Protein AF-A0A8H5EWD5-F1 (afdb_monomer_lite)

pLDDT: mean 73.76, std 20.02, range [33.59, 97.19]

Foldseek 3Di:
DDPVVVVCVVVVHQAAAEAEFAALVVCLVVQLQVLEDDALQPPQWAFHAYVVLVVVVVVCCVQVVVPALDSYAYEGHQDTDDVVRLQVLQPPVQSYDYVPVVLVPPDDDDDPVVDPDDDSRLVVLQVVCVVVVHDPVVSNVVSVVSVVSSVVVVVVVVVDSRYDYHDQHSSNVCVVCSVSSDNVLPDPDPFDWDFDWDDPDVQWIKTWTDGPSDDTDIDTDHDDDD

Structure (mmCIF, N/CA/C/O backbone):
data_AF-A0A8H5EWD5-F1
#
_entry.id   AF-A0A8H5EWD5-F1
#
loop_
_atom_site.group_PDB
_atom_site.id
_atom_site.type_symbol
_atom_site.label_atom_id
_atom_site.label_alt_id
_atom_site.label_comp_id
_atom_site.label_asym_id
_atom_site.label_entity_id
_atom_site.label_seq_id
_atom_site.pdbx_PDB_ins_code
_atom_site.Cartn_x
_atom_site.Cartn_y
_atom_site.Cartn_z
_atom_site.occupancy
_atom_site.B_iso_or_equiv
_atom_site.auth_seq_id
_atom_site.auth_comp_id
_atom_site.auth_asym_id
_atom_site.auth_atom_id
_atom_site.pdbx_PDB_model_num
ATOM 1 N N . MET A 1 1 ? -18.187 -7.053 0.571 1.00 64.25 1 MET A N 1
ATOM 2 C CA . MET A 1 1 ? -17.550 -7.191 1.901 1.00 64.25 1 MET A CA 1
ATOM 3 C C . MET A 1 1 ? -16.928 -8.574 2.024 1.00 64.25 1 MET A C 1
ATOM 5 O O . MET A 1 1 ? -17.525 -9.526 1.536 1.00 64.25 1 MET A O 1
ATOM 9 N N . GLY A 1 2 ? -15.731 -8.687 2.606 1.00 82.31 2 GLY A N 1
ATOM 10 C CA . GLY A 1 2 ? -15.050 -9.977 2.778 1.00 82.31 2 GLY A CA 1
ATOM 11 C C . GLY A 1 2 ? -15.671 -10.831 3.890 1.00 82.31 2 GLY A C 1
ATOM 12 O O . GLY A 1 2 ? -16.307 -10.296 4.796 1.00 82.31 2 GLY A O 1
ATOM 13 N N . LYS A 1 3 ? -15.451 -12.156 3.856 1.00 88.81 3 LYS A N 1
ATOM 14 C CA . LYS A 1 3 ? -16.002 -13.105 4.850 1.00 88.81 3 LYS A CA 1
ATOM 15 C C . LYS A 1 3 ? -15.653 -12.727 6.295 1.00 88.81 3 LYS A C 1
ATOM 17 O O . LYS A 1 3 ? -16.502 -12.847 7.172 1.00 88.81 3 LYS A O 1
ATOM 22 N N . VAL A 1 4 ? -14.428 -12.246 6.522 1.00 89.12 4 VAL A N 1
ATOM 23 C CA . VAL A 1 4 ? -13.961 -11.785 7.838 1.00 89.12 4 VAL A CA 1
ATOM 24 C C . VAL A 1 4 ? -14.773 -10.580 8.307 1.00 89.12 4 VAL A C 1
ATOM 26 O O . VAL A 1 4 ? -15.298 -10.598 9.412 1.00 89.12 4 VAL A O 1
ATOM 29 N N . HIS A 1 5 ? -14.962 -9.574 7.451 1.00 89.81 5 HIS A N 1
ATOM 30 C CA . HIS A 1 5 ? -15.734 -8.377 7.796 1.00 89.81 5 HIS A CA 1
ATOM 31 C C . HIS A 1 5 ? -17.193 -8.721 8.106 1.00 89.81 5 HIS A C 1
ATOM 33 O O . HIS A 1 5 ? -17.727 -8.303 9.125 1.00 89.81 5 HIS A O 1
ATOM 39 N N . THR A 1 6 ? -17.812 -9.583 7.291 1.00 91.25 6 THR A N 1
ATOM 40 C CA . THR A 1 6 ? -19.173 -10.073 7.549 1.00 91.25 6 THR A CA 1
ATOM 41 C C . THR A 1 6 ? -19.285 -10.805 8.885 1.00 91.25 6 THR A C 1
ATOM 43 O O . THR A 1 6 ? -20.314 -10.714 9.548 1.00 91.25 6 THR A O 1
ATOM 46 N N . TYR A 1 7 ? -18.258 -11.558 9.280 1.00 93.75 7 TYR A N 1
ATOM 47 C CA . TYR A 1 7 ? -18.234 -12.206 10.585 1.00 93.75 7 TYR A CA 1
ATOM 48 C C . TYR A 1 7 ? -18.163 -11.176 11.720 1.00 93.75 7 TYR A C 1
ATOM 50 O O . TYR A 1 7 ? -18.970 -11.260 12.640 1.00 93.75 7 TYR A O 1
ATOM 58 N N . LEU A 1 8 ? -17.264 -10.191 11.631 1.00 92.81 8 LEU A N 1
ATOM 59 C CA . LEU A 1 8 ? -17.110 -9.143 12.648 1.00 92.81 8 LEU A CA 1
ATOM 60 C C . LEU A 1 8 ? -18.387 -8.306 12.817 1.00 92.81 8 LEU A C 1
ATOM 62 O O . LEU A 1 8 ? -18.837 -8.120 13.947 1.00 92.81 8 LEU A O 1
ATOM 66 N N . ASP A 1 9 ? -19.025 -7.913 11.709 1.00 90.88 9 ASP A N 1
ATOM 67 C CA . ASP A 1 9 ? -20.322 -7.221 11.717 1.00 90.88 9 ASP A CA 1
ATOM 68 C C . ASP A 1 9 ? -21.397 -8.056 12.442 1.00 90.88 9 ASP A C 1
ATOM 70 O O . ASP A 1 9 ? -22.134 -7.543 13.282 1.00 90.88 9 ASP A O 1
ATOM 74 N N . LYS A 1 10 ? -21.468 -9.371 12.175 1.00 95.44 10 LYS A N 1
ATOM 75 C CA . LYS A 1 10 ? -22.431 -10.277 12.834 1.00 95.44 10 LYS A CA 1
ATOM 76 C C . LYS A 1 10 ? -22.197 -10.433 14.335 1.00 95.44 10 LYS A C 1
ATOM 78 O O . LYS A 1 10 ? -23.145 -10.739 15.050 1.00 95.44 10 LYS A O 1
ATOM 83 N N . GLN A 1 11 ? -20.961 -10.266 14.800 1.00 96.50 11 GLN A N 1
ATOM 84 C CA . GLN A 1 11 ? -20.643 -10.285 16.228 1.00 96.50 11 GLN A CA 1
ATOM 85 C C . GLN A 1 11 ? -20.949 -8.944 16.918 1.00 96.50 11 GLN A C 1
ATOM 87 O O . GLN A 1 11 ? -20.801 -8.849 18.132 1.00 96.50 11 GLN A O 1
ATOM 92 N N . GLY A 1 12 ? -21.357 -7.907 16.173 1.00 94.56 12 GLY A N 1
ATOM 93 C CA . GLY A 1 12 ? -21.596 -6.571 16.724 1.00 94.56 12 GLY A CA 1
ATOM 94 C C . GLY A 1 12 ? -20.324 -5.899 17.246 1.00 94.56 12 GLY A C 1
ATOM 95 O O . GLY A 1 12 ? -20.401 -5.041 18.123 1.00 94.56 12 GLY A O 1
ATOM 96 N N . LEU A 1 13 ? -19.151 -6.310 16.751 1.00 92.56 13 LEU A N 1
ATOM 97 C CA . LEU A 1 13 ? -17.872 -5.745 17.167 1.00 92.56 13 LEU A CA 1
ATOM 98 C C . LEU A 1 13 ? -17.622 -4.421 16.448 1.00 92.56 13 LEU A C 1
ATOM 100 O O . LEU A 1 13 ? -17.821 -4.321 15.239 1.00 92.56 13 LEU A O 1
ATOM 104 N N . ASN A 1 14 ? -17.118 -3.429 17.182 1.00 89.00 14 ASN A N 1
ATOM 105 C CA . ASN A 1 14 ? -16.561 -2.235 16.560 1.00 89.00 14 ASN A CA 1
ATOM 106 C C . ASN A 1 14 ? -15.147 -2.551 16.056 1.00 89.00 14 ASN A C 1
ATOM 108 O O . ASN A 1 14 ? -14.313 -3.035 16.825 1.00 89.00 14 ASN A O 1
ATOM 112 N N . TYR A 1 15 ? -14.884 -2.318 14.772 1.00 91.75 15 TYR A N 1
ATOM 113 C CA . TYR A 1 15 ? -13.597 -2.622 14.156 1.00 91.75 15 TYR A CA 1
ATOM 114 C C . TYR A 1 15 ? -13.255 -1.637 13.038 1.00 91.75 15 TYR A C 1
ATOM 116 O O . TYR A 1 15 ? -14.130 -1.025 12.423 1.00 91.75 15 TYR A O 1
ATOM 124 N N . VAL A 1 16 ? -11.958 -1.560 12.736 1.00 93.50 16 VAL A N 1
ATOM 125 C CA . VAL A 1 16 ? -11.417 -0.881 11.554 1.00 93.50 16 VAL A CA 1
ATOM 126 C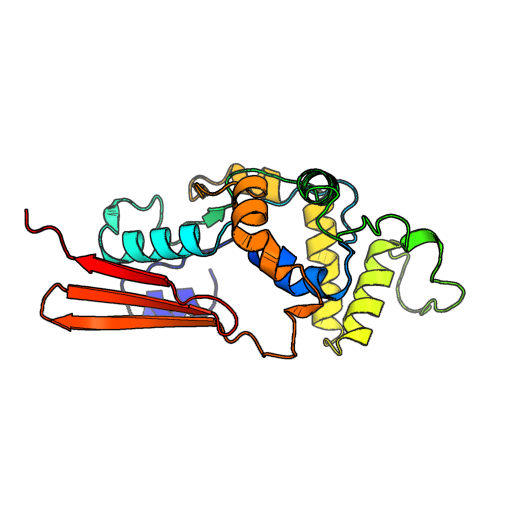 C . VAL A 1 16 ? -10.684 -1.907 10.710 1.00 93.50 16 VAL A C 1
ATOM 128 O O . VAL A 1 16 ? -9.869 -2.664 11.235 1.00 93.50 16 VAL A O 1
ATOM 131 N N . ALA A 1 17 ? -10.946 -1.933 9.406 1.00 93.50 17 ALA A N 1
ATOM 132 C CA . ALA A 1 17 ? -10.190 -2.754 8.466 1.00 93.50 17 ALA A CA 1
ATOM 133 C C . ALA A 1 17 ? -9.362 -1.860 7.540 1.00 93.50 17 ALA A C 1
ATOM 135 O O . ALA A 1 17 ? -9.845 -1.385 6.513 1.00 93.50 17 ALA A O 1
ATOM 136 N N . LEU A 1 18 ? -8.102 -1.635 7.914 1.00 93.94 18 LEU A N 1
ATOM 137 C CA . LEU A 1 18 ? -7.151 -0.897 7.087 1.00 93.94 18 LEU A CA 1
ATOM 138 C C . LEU A 1 18 ? -6.843 -1.685 5.811 1.00 93.94 18 LEU A C 1
ATOM 140 O O . LEU A 1 18 ? -6.573 -2.887 5.865 1.00 93.94 18 LEU A O 1
ATOM 144 N N . ARG A 1 19 ? -6.864 -1.004 4.665 1.00 94.69 19 ARG A N 1
ATOM 145 C CA . ARG A 1 19 ? -6.581 -1.601 3.353 1.00 94.69 19 ARG A CA 1
ATOM 146 C C . ARG A 1 19 ? -5.344 -0.933 2.758 1.00 94.69 19 ARG A C 1
ATOM 148 O O . ARG A 1 19 ? -5.496 -0.016 1.949 1.00 94.69 19 ARG A O 1
ATOM 155 N N . PRO A 1 20 ? -4.134 -1.310 3.199 1.00 95.44 20 PRO A N 1
ATOM 156 C CA . PRO A 1 20 ? -2.933 -0.774 2.597 1.00 95.44 20 PRO A CA 1
ATOM 157 C C . PRO A 1 20 ? -2.795 -1.259 1.155 1.00 95.44 20 PRO A C 1
ATOM 159 O O . PRO A 1 20 ? -3.215 -2.363 0.807 1.00 95.44 20 PRO A O 1
ATOM 162 N N . THR A 1 21 ? -2.230 -0.387 0.334 1.00 93.75 21 THR A N 1
ATOM 163 C CA . THR A 1 21 ? -1.822 -0.668 -1.043 1.00 93.75 21 THR A CA 1
ATOM 164 C C . THR A 1 21 ? -0.448 -1.349 -1.033 1.00 93.75 21 THR A C 1
ATOM 166 O O . THR A 1 21 ? -0.188 -2.228 -0.212 1.00 93.75 21 THR A O 1
ATOM 169 N N . TRP A 1 22 ? 0.437 -0.982 -1.952 1.00 93.12 22 TRP A N 1
ATOM 170 C CA . TRP A 1 22 ? 1.733 -1.609 -2.156 1.00 93.12 22 TRP A CA 1
ATOM 171 C C . TRP A 1 22 ? 2.765 -1.073 -1.174 1.00 93.12 22 TRP A C 1
ATOM 173 O O . TRP A 1 22 ? 2.754 0.108 -0.855 1.00 93.12 22 TRP A O 1
ATOM 183 N N . PHE A 1 23 ? 3.664 -1.933 -0.698 1.00 94.38 23 PHE A N 1
ATOM 184 C CA . PHE A 1 23 ? 4.607 -1.566 0.358 1.00 94.38 23 PHE A CA 1
ATOM 185 C C . PHE A 1 23 ? 5.930 -1.173 -0.289 1.00 94.38 23 PHE A C 1
ATOM 187 O O . PHE A 1 23 ? 6.457 -1.927 -1.112 1.00 94.38 23 PHE A O 1
ATOM 194 N N . VAL A 1 24 ? 6.484 -0.018 0.066 1.00 92.25 24 VAL A N 1
ATOM 195 C CA . VAL A 1 24 ? 7.792 0.419 -0.450 1.00 92.25 24 VAL A CA 1
ATOM 196 C C . VAL A 1 24 ? 8.921 -0.515 0.019 1.00 92.25 24 VAL A C 1
ATOM 198 O O . VAL A 1 24 ? 9.885 -0.739 -0.709 1.00 92.25 24 VAL A O 1
ATOM 201 N N . GLU A 1 25 ? 8.748 -1.180 1.161 1.00 90.19 25 GLU A N 1
ATOM 202 C CA . GLU A 1 25 ? 9.630 -2.211 1.720 1.00 90.19 25 GLU A CA 1
ATOM 203 C C . GLU A 1 25 ? 9.813 -3.402 0.765 1.00 90.19 25 GLU A C 1
ATOM 205 O O . GLU A 1 25 ? 10.877 -4.031 0.734 1.00 90.19 25 GLU A O 1
ATOM 210 N N . ASN A 1 26 ? 8.811 -3.683 -0.081 1.00 86.94 26 ASN A N 1
ATOM 211 C CA . ASN A 1 26 ? 8.914 -4.719 -1.107 1.00 86.94 26 ASN A CA 1
ATOM 212 C C . ASN A 1 26 ? 10.029 -4.425 -2.116 1.00 86.94 26 ASN A C 1
ATOM 214 O O . ASN A 1 26 ? 10.492 -5.360 -2.770 1.00 86.94 26 ASN A O 1
ATOM 218 N N . LEU A 1 27 ? 10.478 -3.169 -2.242 1.00 84.44 27 LEU A N 1
ATOM 219 C CA . LEU A 1 27 ? 11.615 -2.830 -3.087 1.00 84.44 27 LEU A CA 1
ATOM 220 C C . LEU A 1 27 ? 12.903 -3.475 -2.568 1.00 84.44 27 LEU A C 1
ATOM 222 O O . LEU A 1 27 ? 13.575 -4.182 -3.316 1.00 84.44 27 LEU A O 1
ATOM 226 N N . ALA A 1 28 ? 13.216 -3.292 -1.285 1.00 80.31 28 ALA A N 1
ATOM 227 C CA . ALA A 1 28 ? 14.393 -3.904 -0.673 1.00 80.31 28 ALA A CA 1
ATOM 228 C C . ALA A 1 28 ? 14.263 -5.433 -0.638 1.00 80.31 28 ALA A C 1
ATOM 230 O O . ALA A 1 28 ? 15.185 -6.147 -1.029 1.00 80.31 28 ALA A O 1
ATOM 231 N N . ARG A 1 29 ? 13.083 -5.949 -0.264 1.00 77.19 29 ARG A N 1
ATOM 232 C CA . ARG A 1 29 ? 12.854 -7.394 -0.127 1.00 77.19 29 ARG A CA 1
ATOM 233 C C . ARG A 1 29 ? 12.947 -8.160 -1.446 1.00 77.19 29 ARG A C 1
ATOM 235 O O . ARG A 1 29 ? 13.553 -9.226 -1.484 1.00 77.19 29 ARG A O 1
ATOM 242 N N . ASN A 1 30 ? 12.327 -7.650 -2.511 1.00 74.12 30 ASN A N 1
ATOM 243 C CA . ASN A 1 30 ? 12.242 -8.375 -3.782 1.00 74.12 30 ASN A CA 1
ATOM 244 C C . ASN A 1 30 ? 13.373 -8.021 -4.754 1.00 74.12 30 ASN A C 1
ATOM 246 O O . ASN A 1 30 ? 13.692 -8.839 -5.616 1.00 74.12 30 ASN A O 1
ATOM 250 N N . TYR A 1 31 ? 13.977 -6.833 -4.634 1.00 70.81 31 TYR A N 1
ATOM 251 C CA . TYR A 1 31 ? 14.979 -6.347 -5.593 1.00 70.81 31 TYR A CA 1
ATOM 252 C C . TYR A 1 31 ? 16.364 -6.101 -4.993 1.00 70.81 31 TYR A C 1
ATOM 254 O O . TYR A 1 31 ? 17.326 -6.011 -5.757 1.00 70.81 31 TYR A O 1
ATOM 262 N N . GLY A 1 32 ? 16.502 -6.071 -3.662 1.00 66.06 32 GLY A N 1
ATOM 263 C CA . GLY A 1 32 ? 17.806 -5.958 -2.999 1.00 66.06 32 GLY A CA 1
ATOM 264 C C . GLY A 1 32 ? 18.737 -7.130 -3.320 1.00 66.06 32 GLY A C 1
ATOM 265 O O . GLY A 1 32 ? 19.931 -6.939 -3.506 1.00 66.06 32 GLY A O 1
ATOM 266 N N . TYR A 1 33 ? 18.191 -8.339 -3.498 1.00 62.50 33 TYR A N 1
ATOM 267 C CA . TYR A 1 33 ? 19.000 -9.528 -3.796 1.00 62.50 33 TYR A CA 1
ATOM 268 C C . TYR A 1 33 ? 19.556 -9.555 -5.227 1.00 62.50 33 TYR A C 1
ATOM 270 O O . TYR A 1 33 ? 20.676 -10.000 -5.468 1.00 62.50 33 TYR A O 1
ATOM 278 N N . PHE A 1 34 ? 18.773 -9.091 -6.203 1.00 58.19 34 PHE A N 1
ATOM 279 C CA . PHE A 1 34 ? 19.117 -9.234 -7.620 1.00 58.19 34 PHE A CA 1
ATOM 280 C C . PHE A 1 34 ? 19.908 -8.053 -8.177 1.00 58.19 34 PHE A C 1
ATOM 282 O O . PHE A 1 34 ? 20.251 -8.070 -9.362 1.00 58.19 34 PHE A O 1
ATOM 289 N N . ASN A 1 35 ? 20.192 -7.030 -7.355 1.00 64.62 35 ASN A N 1
ATOM 290 C CA . ASN A 1 35 ? 20.774 -5.768 -7.818 1.00 64.62 35 ASN A CA 1
ATOM 291 C C . ASN A 1 35 ? 20.026 -5.231 -9.050 1.00 64.62 35 ASN A C 1
ATOM 293 O O . ASN A 1 35 ? 20.621 -4.655 -9.960 1.00 64.62 35 ASN A O 1
ATOM 297 N N . ALA A 1 36 ? 18.722 -5.509 -9.136 1.00 65.69 36 ALA A N 1
ATOM 298 C CA . ALA A 1 36 ? 17.910 -5.151 -10.277 1.00 65.69 36 ALA A CA 1
ATOM 299 C C . ALA A 1 36 ? 16.420 -5.195 -9.961 1.00 65.69 36 ALA A C 1
ATOM 301 O O . ALA A 1 36 ? 15.922 -6.154 -9.370 1.00 65.69 36 ALA A O 1
ATOM 302 N N . ILE A 1 37 ? 15.698 -4.182 -10.438 1.00 68.44 37 ILE A N 1
ATOM 303 C CA . ILE A 1 37 ? 14.237 -4.188 -10.419 1.00 68.44 37 ILE A CA 1
ATOM 304 C C . ILE A 1 37 ? 13.763 -4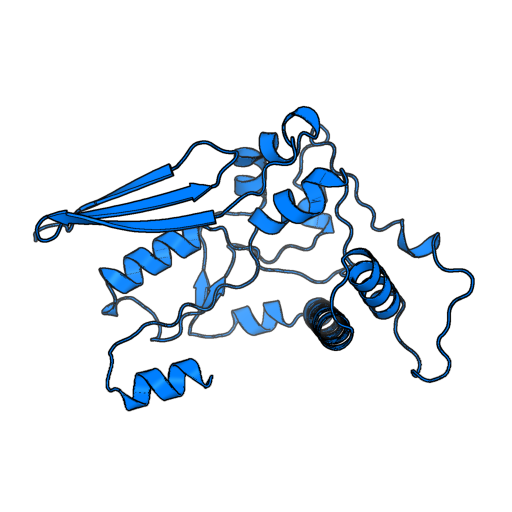.943 -11.663 1.00 68.44 37 ILE A C 1
ATOM 306 O O . ILE A 1 37 ? 13.936 -4.471 -12.787 1.00 68.44 37 ILE A O 1
ATOM 310 N N . GLN A 1 38 ? 13.179 -6.123 -11.447 1.00 69.88 38 GLN A N 1
ATOM 311 C CA . GLN A 1 38 ? 12.559 -6.957 -12.479 1.00 69.88 38 GLN A CA 1
ATOM 312 C C . GLN A 1 38 ? 11.041 -6.971 -12.281 1.00 69.88 38 GLN A C 1
ATOM 314 O O . GLN A 1 38 ? 10.530 -7.657 -11.393 1.00 69.88 38 GLN A O 1
ATOM 319 N N . ASN A 1 39 ? 10.327 -6.219 -13.111 1.00 70.62 39 ASN A N 1
ATOM 320 C CA . ASN A 1 39 ? 8.869 -6.135 -13.100 1.00 70.62 39 ASN A CA 1
ATOM 321 C C . ASN A 1 39 ? 8.328 -6.289 -14.529 1.00 70.62 39 ASN A C 1
ATOM 323 O O . ASN A 1 39 ? 9.088 -6.188 -15.495 1.00 70.62 39 ASN A O 1
ATOM 327 N N . THR A 1 40 ? 7.022 -6.516 -14.655 1.00 72.69 40 THR A N 1
ATOM 328 C CA . THR A 1 40 ? 6.344 -6.559 -15.959 1.00 72.69 40 THR A CA 1
ATOM 329 C C . THR A 1 40 ? 5.558 -5.282 -16.280 1.00 72.69 40 THR A C 1
ATOM 331 O O . THR A 1 40 ? 4.826 -5.254 -17.266 1.00 72.69 40 THR A O 1
ATOM 334 N N . LEU A 1 41 ? 5.738 -4.221 -15.483 1.00 80.06 41 LEU A N 1
ATOM 335 C CA . LEU A 1 41 ? 5.029 -2.943 -15.583 1.00 80.06 41 LEU A CA 1
ATOM 336 C C . LEU A 1 41 ? 5.915 -1.880 -16.254 1.00 80.06 41 LEU A C 1
ATOM 338 O O . LEU A 1 41 ? 6.616 -1.127 -15.565 1.00 80.06 41 LEU A O 1
ATOM 342 N N . PRO A 1 42 ? 5.941 -1.790 -17.596 1.00 77.38 42 PRO A N 1
ATOM 343 C CA . PRO A 1 42 ? 6.755 -0.791 -18.272 1.00 77.38 42 PRO A CA 1
ATOM 344 C C . PRO A 1 42 ? 6.300 0.637 -17.959 1.00 77.38 42 PRO A C 1
ATOM 346 O O . PRO A 1 42 ? 7.154 1.525 -17.885 1.00 77.38 42 PRO A O 1
ATOM 349 N N . THR A 1 43 ? 4.994 0.869 -17.777 1.00 86.88 43 THR A N 1
ATOM 350 C CA . THR A 1 43 ? 4.445 2.212 -17.521 1.00 86.88 43 THR A CA 1
ATOM 351 C C . THR A 1 43 ? 3.499 2.288 -16.326 1.00 86.88 43 THR A C 1
ATOM 353 O O . THR A 1 43 ? 3.228 3.391 -15.842 1.00 86.88 43 THR A O 1
ATOM 356 N N . GLY A 1 44 ? 3.050 1.140 -15.811 1.00 89.88 44 GLY A N 1
ATOM 357 C CA . GLY A 1 44 ? 2.195 1.031 -14.638 1.00 89.88 44 GLY A CA 1
ATOM 358 C C . GLY A 1 44 ? 2.759 1.806 -13.454 1.00 89.88 44 GLY A C 1
ATOM 359 O O . GLY A 1 44 ? 3.938 1.689 -13.101 1.00 89.88 44 GLY A O 1
ATOM 360 N N . ARG A 1 45 ? 1.901 2.629 -12.846 1.00 94.00 45 ARG A N 1
ATOM 361 C CA . ARG A 1 45 ? 2.256 3.447 -11.686 1.00 94.00 45 ARG A CA 1
ATOM 362 C C . ARG A 1 45 ? 1.589 2.898 -10.441 1.00 94.00 45 ARG A C 1
ATOM 364 O O . ARG A 1 45 ? 0.403 2.585 -10.454 1.00 94.00 45 ARG A O 1
ATOM 371 N N . VAL A 1 46 ? 2.357 2.843 -9.364 1.00 94.19 46 VAL A N 1
ATOM 372 C CA . VAL A 1 46 ? 1.992 2.186 -8.116 1.00 94.19 46 VAL A CA 1
ATOM 373 C C . VAL A 1 46 ? 2.175 3.163 -6.953 1.00 94.19 46 VAL A C 1
ATOM 375 O O . VAL A 1 46 ? 3.203 3.844 -6.890 1.00 94.19 46 VAL A O 1
ATOM 378 N N . PRO A 1 47 ? 1.216 3.257 -6.019 1.00 95.88 47 PRO A N 1
ATOM 379 C CA . PRO A 1 47 ? 1.333 4.117 -4.860 1.00 95.88 47 PRO A CA 1
ATOM 380 C C . PRO A 1 47 ? 2.006 3.362 -3.713 1.00 95.88 47 PRO A C 1
ATOM 382 O O . PRO A 1 47 ? 1.347 2.812 -2.833 1.00 95.88 47 PRO A O 1
ATOM 385 N N . LEU A 1 48 ? 3.334 3.320 -3.729 1.00 94.75 48 LEU A N 1
ATOM 386 C CA . LEU A 1 48 ? 4.116 2.619 -2.710 1.00 94.75 48 LEU A CA 1
ATOM 387 C C . LEU A 1 48 ? 4.031 3.356 -1.361 1.00 94.75 48 LEU A C 1
ATOM 389 O O . LEU A 1 48 ? 4.577 4.448 -1.208 1.00 94.75 48 LEU A O 1
ATOM 393 N N . GLY A 1 49 ? 3.322 2.774 -0.395 1.00 95.56 49 GLY A N 1
ATOM 394 C CA . GLY A 1 49 ? 3.211 3.254 0.980 1.00 95.56 49 GLY A CA 1
ATOM 395 C C . GLY A 1 49 ? 4.284 2.666 1.891 1.00 95.56 49 GLY A C 1
ATOM 396 O O . GLY A 1 49 ? 4.648 1.500 1.755 1.00 95.56 49 GLY A O 1
ATOM 397 N N . ALA A 1 50 ? 4.778 3.477 2.825 1.00 95.50 50 ALA A N 1
ATOM 398 C CA . ALA A 1 50 ? 5.712 3.037 3.855 1.00 95.50 50 ALA A CA 1
ATOM 399 C C . ALA A 1 50 ? 4.992 2.347 5.018 1.00 95.50 50 ALA A C 1
ATOM 401 O O . ALA A 1 50 ? 3.900 2.762 5.423 1.00 95.50 50 ALA A O 1
ATOM 402 N N . VAL A 1 51 ? 5.630 1.337 5.612 1.00 94.94 51 VAL A N 1
ATOM 403 C CA . VAL A 1 51 ? 5.123 0.668 6.819 1.00 94.94 51 VAL A CA 1
ATOM 404 C C . VAL A 1 51 ? 4.957 1.660 7.970 1.00 94.94 51 VAL A C 1
ATOM 406 O O . VAL A 1 51 ? 4.021 1.515 8.756 1.00 94.94 51 VAL A O 1
ATOM 409 N N . GLU A 1 52 ? 5.782 2.706 8.064 1.00 95.00 52 GLU A N 1
ATOM 410 C CA . GLU A 1 52 ? 5.588 3.757 9.068 1.00 95.00 52 GLU A CA 1
ATOM 411 C C . GLU A 1 52 ? 4.268 4.523 8.901 1.00 95.00 52 GLU A C 1
ATOM 413 O O . GLU A 1 52 ? 3.608 4.812 9.900 1.00 95.00 52 GLU A O 1
ATOM 418 N N . ASP A 1 53 ? 3.846 4.813 7.667 1.00 95.94 53 ASP A N 1
ATOM 419 C CA . ASP A 1 53 ? 2.556 5.465 7.412 1.00 95.94 53 ASP A CA 1
ATOM 420 C C . ASP A 1 53 ? 1.391 4.529 7.774 1.00 95.94 53 ASP A C 1
ATOM 422 O O . ASP A 1 53 ? 0.393 4.960 8.357 1.00 95.94 53 ASP A O 1
ATOM 426 N N . ILE A 1 54 ? 1.541 3.227 7.506 1.00 94.50 54 ILE A N 1
ATOM 427 C CA . ILE A 1 54 ? 0.565 2.204 7.907 1.00 94.50 54 ILE A CA 1
ATOM 428 C C . ILE A 1 54 ? 0.480 2.113 9.434 1.00 94.50 54 ILE A C 1
ATOM 430 O O . ILE A 1 54 ? -0.614 2.090 9.995 1.00 94.50 54 ILE A O 1
ATOM 434 N N . ALA A 1 55 ? 1.621 2.096 10.122 1.00 95.00 55 ALA A N 1
ATOM 435 C CA . ALA A 1 55 ? 1.680 2.053 11.577 1.00 95.00 55 ALA A CA 1
ATOM 436 C C . ALA A 1 55 ? 1.041 3.291 12.217 1.00 95.00 55 ALA A C 1
ATOM 438 O O . ALA A 1 55 ? 0.319 3.164 13.208 1.00 95.00 55 ALA A O 1
ATOM 439 N N . GLN A 1 56 ? 1.255 4.471 11.632 1.00 94.06 56 GLN A N 1
ATOM 440 C CA . GLN A 1 56 ? 0.589 5.692 12.072 1.00 94.06 56 GLN A CA 1
ATOM 441 C C . GLN A 1 56 ? -0.930 5.596 11.878 1.00 94.06 56 GLN A C 1
ATOM 443 O O . GLN A 1 56 ? -1.674 5.907 12.802 1.00 94.06 56 GLN A O 1
ATOM 448 N N . ALA A 1 57 ? -1.402 5.086 10.737 1.00 93.69 57 ALA A N 1
ATOM 449 C CA . ALA A 1 57 ? -2.832 4.886 10.503 1.00 93.69 57 ALA A CA 1
ATOM 450 C C . ALA A 1 57 ? -3.459 3.865 11.473 1.00 93.69 57 ALA A C 1
ATOM 452 O O . ALA A 1 57 ? -4.590 4.054 11.917 1.00 93.69 57 ALA A O 1
ATOM 453 N N . VAL A 1 58 ? -2.730 2.805 11.847 1.00 95.00 58 VAL A N 1
ATOM 454 C CA . VAL A 1 58 ? -3.144 1.874 12.916 1.00 95.00 58 VAL A CA 1
ATOM 455 C C . VAL A 1 58 ? -3.267 2.605 14.246 1.00 95.00 58 VAL A C 1
ATOM 457 O O . VAL A 1 58 ? -4.257 2.426 14.954 1.00 95.00 58 VAL A O 1
ATOM 460 N N . PHE A 1 59 ? -2.278 3.425 14.596 1.00 94.38 59 PHE A N 1
ATOM 461 C CA . PHE A 1 59 ? -2.315 4.196 15.830 1.00 94.38 59 PHE A CA 1
ATOM 462 C C . PHE A 1 59 ? -3.518 5.143 15.873 1.00 94.38 59 PHE A C 1
ATOM 464 O O . PHE A 1 59 ? -4.261 5.150 16.857 1.00 94.38 59 PHE A O 1
ATOM 471 N N . ASP A 1 60 ? -3.754 5.874 14.785 1.00 92.19 60 ASP A N 1
ATOM 472 C CA . ASP A 1 60 ? -4.886 6.788 14.660 1.00 92.19 60 ASP A CA 1
ATOM 473 C C . ASP A 1 60 ? -6.219 6.030 14.713 1.00 92.19 60 ASP A C 1
ATOM 475 O O . ASP A 1 60 ? -7.145 6.478 15.379 1.00 92.19 60 ASP A O 1
ATOM 479 N N . ALA A 1 61 ? -6.310 4.832 14.130 1.00 93.00 61 ALA A N 1
ATOM 480 C CA . ALA A 1 61 ? -7.502 3.988 14.231 1.00 93.00 61 ALA A CA 1
ATOM 481 C C . ALA A 1 61 ? -7.807 3.524 15.665 1.00 93.00 61 ALA A C 1
ATOM 483 O O . ALA A 1 61 ? -8.971 3.321 16.008 1.00 93.00 61 ALA A O 1
ATOM 484 N N . ILE A 1 62 ? -6.776 3.345 16.496 1.00 93.31 62 ILE A N 1
ATOM 485 C CA . ILE A 1 62 ? -6.917 2.916 17.893 1.00 93.31 62 ILE A CA 1
ATOM 486 C C . ILE A 1 62 ? -7.261 4.100 18.801 1.00 93.31 62 ILE A C 1
ATOM 488 O O . ILE A 1 62 ? -8.098 3.965 19.691 1.00 93.31 62 ILE A O 1
ATOM 492 N N . VAL A 1 63 ? -6.590 5.240 18.616 1.00 93.06 63 VAL A N 1
ATOM 493 C CA . VAL A 1 63 ? -6.661 6.373 19.555 1.00 93.06 63 VAL A CA 1
ATOM 494 C C . VAL A 1 63 ? -7.634 7.459 19.100 1.00 93.06 63 VAL A C 1
ATOM 496 O O . VAL A 1 63 ? -8.262 8.095 19.939 1.00 93.06 63 VAL A O 1
ATOM 499 N N . ASN A 1 64 ? -7.793 7.643 17.791 1.00 90.56 64 ASN A N 1
ATOM 500 C CA . ASN A 1 64 ? -8.544 8.731 17.166 1.00 90.56 64 ASN A CA 1
ATOM 501 C C . ASN A 1 64 ? -9.523 8.191 16.108 1.00 90.56 64 ASN A C 1
ATOM 503 O O . ASN A 1 64 ? -9.591 8.717 14.996 1.00 90.56 64 ASN A O 1
ATOM 507 N N . PHE A 1 65 ? -10.272 7.134 16.437 1.00 85.75 65 PHE A N 1
ATOM 508 C CA . PHE A 1 65 ? -11.139 6.418 15.490 1.00 85.75 65 PHE A CA 1
ATOM 509 C C . PHE A 1 65 ? -12.064 7.345 14.676 1.00 85.75 65 PHE A C 1
ATOM 511 O O . PHE A 1 65 ? -12.185 7.178 13.464 1.00 85.75 65 PHE A O 1
ATOM 518 N N . ASP A 1 66 ? -12.643 8.364 15.315 1.00 87.75 66 ASP A N 1
ATOM 519 C CA . ASP A 1 66 ? -13.586 9.300 14.681 1.00 87.75 66 ASP A CA 1
ATOM 520 C C . ASP A 1 66 ? -12.947 10.209 13.617 1.00 87.75 66 ASP A C 1
ATOM 522 O O . ASP A 1 66 ? -13.651 10.866 12.852 1.00 87.75 66 ASP A O 1
ATOM 526 N N . THR A 1 67 ? -11.613 10.259 13.550 1.00 86.69 67 THR A N 1
ATOM 527 C CA . THR A 1 67 ? -10.880 11.039 12.540 1.00 86.69 67 THR A CA 1
ATOM 528 C C . THR A 1 67 ? -10.671 10.285 11.229 1.00 86.69 67 THR A C 1
ATOM 530 O O . THR A 1 67 ? -10.228 10.879 10.244 1.00 86.69 67 THR A O 1
ATOM 533 N N . LEU A 1 68 ? -10.987 8.986 11.188 1.00 91.06 68 LEU A N 1
ATOM 534 C CA . LEU A 1 68 ? -10.859 8.192 9.974 1.00 91.06 68 LEU A CA 1
ATOM 535 C C . LEU A 1 68 ? -11.980 8.532 8.977 1.00 91.06 68 LEU A C 1
ATOM 537 O O . LEU A 1 68 ? -13.137 8.673 9.369 1.00 91.06 68 LEU A O 1
ATOM 541 N N . PRO A 1 69 ? -11.691 8.564 7.663 1.00 92.50 69 PRO A N 1
ATOM 542 C CA . PRO A 1 69 ? -12.702 8.839 6.640 1.00 92.50 69 PRO A CA 1
ATOM 543 C C . PRO A 1 69 ? -13.745 7.715 6.508 1.00 92.50 69 PRO A C 1
ATOM 545 O O . PRO A 1 69 ? -14.790 7.895 5.887 1.00 92.50 69 PRO A O 1
ATOM 548 N N . SER A 1 70 ? -13.448 6.522 7.032 1.00 93.69 70 SER A N 1
ATOM 549 C CA . SER A 1 70 ? -14.296 5.333 6.958 1.00 93.69 70 SER A CA 1
ATOM 550 C C . SER A 1 70 ? -13.827 4.268 7.953 1.00 93.69 70 SER A C 1
ATOM 552 O O . SER A 1 70 ? -12.675 4.278 8.381 1.00 93.69 70 SER A O 1
ATOM 554 N N . ARG A 1 71 ? -14.688 3.280 8.236 1.00 91.00 71 ARG A N 1
ATOM 555 C CA . ARG A 1 71 ? -14.319 2.023 8.921 1.00 91.00 71 ARG A CA 1
ATOM 556 C C . ARG A 1 71 ? -13.394 1.117 8.097 1.00 91.00 71 ARG A C 1
ATOM 558 O O . ARG A 1 71 ? -12.792 0.189 8.630 1.00 91.00 71 ARG A O 1
ATOM 565 N N . GLU A 1 72 ? -13.300 1.364 6.794 1.00 92.94 72 GLU A N 1
ATOM 566 C CA . GLU A 1 72 ? -12.431 0.635 5.865 1.00 92.94 72 GLU A CA 1
ATOM 567 C C . GLU A 1 72 ? -11.560 1.621 5.065 1.00 92.94 72 GLU A C 1
ATOM 569 O O . GLU A 1 72 ? -11.753 1.751 3.850 1.00 92.94 72 GLU A O 1
ATOM 574 N N . PRO A 1 73 ? -10.659 2.381 5.716 1.00 95.56 73 PRO A N 1
ATOM 575 C CA . PRO A 1 73 ? -9.835 3.350 5.011 1.00 95.56 73 PRO A CA 1
ATOM 576 C C . PRO A 1 73 ? -8.811 2.638 4.118 1.00 95.56 73 PRO A C 1
ATOM 578 O O . PRO A 1 73 ? -8.299 1.560 4.446 1.00 95.56 73 PRO A O 1
ATOM 581 N N . ILE A 1 74 ? -8.510 3.256 2.979 1.00 96.50 74 ILE A N 1
ATOM 582 C CA . ILE A 1 74 ? -7.522 2.766 2.014 1.00 96.50 74 ILE A CA 1
ATOM 583 C C . ILE A 1 74 ? -6.233 3.547 2.236 1.00 96.50 74 ILE A C 1
ATOM 585 O O . ILE A 1 74 ? -6.231 4.771 2.137 1.00 96.50 74 ILE A O 1
ATOM 589 N N . LEU A 1 75 ? -5.144 2.847 2.556 1.00 97.00 75 LEU A N 1
ATOM 590 C CA . LEU A 1 75 ? -3.857 3.483 2.834 1.00 97.00 75 LEU A CA 1
ATOM 591 C C . LEU A 1 75 ? -2.98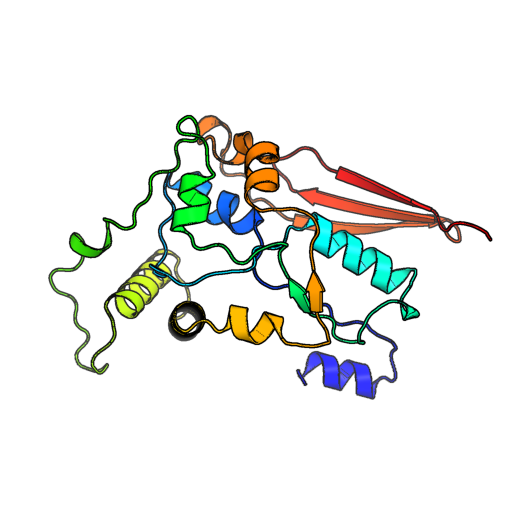7 3.431 1.582 1.00 97.00 75 LEU A C 1
ATOM 593 O O . LEU A 1 75 ? -2.645 2.354 1.090 1.00 97.00 75 LEU A O 1
ATOM 597 N N . THR A 1 76 ? -2.635 4.601 1.071 1.00 96.94 76 THR A N 1
ATOM 598 C CA . THR A 1 76 ? -1.886 4.755 -0.179 1.00 96.94 76 THR A CA 1
ATOM 599 C C . THR A 1 76 ? -0.529 5.407 0.058 1.00 96.94 76 THR A C 1
ATOM 601 O O . THR A 1 76 ? -0.372 6.171 1.008 1.00 96.94 76 THR A O 1
ATOM 604 N N . GLY A 1 77 ? 0.440 5.159 -0.825 1.00 95.94 77 GLY A N 1
ATOM 605 C CA . GLY A 1 77 ? 1.681 5.934 -0.874 1.00 95.94 77 GLY A CA 1
ATOM 606 C C . GLY A 1 77 ? 1.478 7.426 -1.161 1.00 95.94 77 GLY A C 1
ATOM 607 O O . GLY A 1 77 ? 0.416 7.855 -1.630 1.00 95.94 77 GLY A O 1
ATOM 608 N N . LEU A 1 78 ? 2.520 8.222 -0.897 1.00 96.31 78 LEU A N 1
ATOM 609 C CA . LEU A 1 78 ? 2.521 9.669 -1.144 1.00 96.31 78 LEU A CA 1
ATOM 610 C C . LEU A 1 78 ? 2.417 10.014 -2.640 1.00 96.31 78 LEU A C 1
ATOM 612 O O . LEU A 1 78 ? 1.851 11.041 -3.019 1.00 96.31 78 LEU A O 1
ATOM 616 N N . GLU A 1 79 ? 2.942 9.180 -3.523 1.00 94.88 79 GLU A N 1
ATOM 617 C CA . GLU A 1 79 ? 2.891 9.433 -4.957 1.00 94.88 79 GLU A CA 1
ATOM 618 C C . GLU A 1 79 ? 2.719 8.144 -5.754 1.00 94.88 79 GLU A C 1
ATOM 620 O O . GLU A 1 79 ? 3.105 7.066 -5.311 1.00 94.88 79 GLU A O 1
ATOM 625 N N . LEU A 1 80 ? 2.126 8.270 -6.943 1.00 95.19 80 LEU A N 1
ATOM 626 C CA . LEU A 1 80 ? 2.142 7.213 -7.946 1.00 95.19 80 LEU A CA 1
ATOM 627 C C . LEU A 1 80 ? 3.508 7.212 -8.618 1.00 95.19 80 LEU A C 1
ATOM 629 O O . LEU A 1 80 ? 3.848 8.166 -9.320 1.00 95.19 80 LEU A O 1
ATOM 633 N N . VAL A 1 81 ? 4.258 6.128 -8.475 1.00 93.56 81 VAL A N 1
ATOM 634 C CA . VAL A 1 81 ? 5.562 5.969 -9.123 1.00 93.56 81 VAL A CA 1
ATOM 635 C C . VAL A 1 81 ? 5.558 4.767 -10.047 1.00 93.56 81 VAL A C 1
ATOM 637 O O . VAL A 1 81 ? 4.992 3.723 -9.738 1.00 93.56 81 VAL A O 1
ATOM 640 N N . SER A 1 82 ? 6.189 4.912 -11.199 1.00 91.12 82 SER A N 1
ATOM 641 C CA . SER A 1 82 ? 6.534 3.798 -12.073 1.00 91.12 82 SER A CA 1
ATOM 642 C C . SER A 1 82 ? 7.853 3.176 -11.616 1.00 91.12 82 SER A C 1
ATOM 644 O O . SER A 1 82 ? 8.725 3.858 -11.073 1.00 91.12 82 SER A O 1
ATOM 646 N N . TYR A 1 83 ? 8.054 1.882 -11.856 1.00 86.69 83 TYR A N 1
ATOM 647 C CA . TYR A 1 83 ? 9.330 1.241 -11.530 1.00 86.69 83 TYR A CA 1
ATOM 648 C C . TYR A 1 83 ? 10.560 1.882 -12.214 1.00 86.69 83 TYR A C 1
ATOM 650 O O . TYR A 1 83 ? 11.617 1.927 -11.579 1.00 86.69 83 TYR A O 1
ATOM 658 N N . PRO A 1 84 ? 10.475 2.421 -13.450 1.00 85.38 84 PRO A N 1
ATOM 659 C CA . PRO A 1 84 ? 11.542 3.247 -14.017 1.00 85.38 84 PRO A CA 1
ATOM 660 C C . PRO A 1 84 ? 11.859 4.511 -13.204 1.00 85.38 84 PRO A C 1
ATOM 662 O O . PRO A 1 84 ? 13.036 4.814 -13.013 1.00 85.38 84 PRO A O 1
ATOM 665 N N . GLU A 1 85 ? 10.850 5.228 -12.695 1.00 87.75 85 GLU A N 1
ATOM 666 C CA . GLU A 1 85 ? 11.057 6.392 -11.814 1.00 87.75 85 GLU A CA 1
ATOM 667 C C . GLU A 1 85 ? 11.709 5.968 -10.489 1.00 87.75 85 GLU A C 1
ATOM 669 O O . GLU A 1 85 ? 12.660 6.608 -10.042 1.00 87.75 85 GLU A O 1
ATOM 674 N N . VAL A 1 86 ? 11.268 4.847 -9.901 1.00 86.19 86 VAL A N 1
ATOM 675 C CA . VAL A 1 86 ? 11.882 4.264 -8.694 1.00 86.19 86 VAL A CA 1
ATOM 676 C C . VAL A 1 86 ? 13.366 3.979 -8.928 1.00 86.19 86 VAL A C 1
ATOM 678 O O . VAL A 1 86 ? 14.210 4.398 -8.139 1.00 86.19 86 VAL A O 1
ATOM 681 N N . HIS A 1 87 ? 13.702 3.329 -10.042 1.00 79.12 87 HIS A N 1
ATOM 682 C CA . HIS A 1 87 ? 15.087 3.061 -10.418 1.00 79.12 87 HIS A CA 1
ATOM 683 C C . HIS A 1 87 ? 15.898 4.350 -10.637 1.00 79.12 87 HIS A C 1
ATOM 685 O O . HIS A 1 87 ? 17.052 4.436 -10.234 1.00 79.12 87 HIS A O 1
ATOM 691 N N . ALA A 1 88 ? 15.315 5.370 -11.270 1.00 79.94 88 ALA A N 1
ATOM 692 C CA . ALA A 1 88 ? 15.996 6.649 -11.467 1.00 79.94 88 ALA A CA 1
ATOM 693 C C . ALA A 1 88 ? 16.245 7.400 -10.145 1.00 79.94 88 ALA A C 1
ATOM 695 O O . ALA A 1 88 ? 17.211 8.153 -10.043 1.00 79.94 88 ALA A O 1
ATOM 696 N N . SER A 1 89 ? 15.385 7.196 -9.140 1.00 75.31 89 SER A N 1
ATOM 697 C CA . SER A 1 89 ? 15.521 7.803 -7.811 1.00 75.31 89 SER A CA 1
ATOM 698 C C . SER A 1 89 ? 16.598 7.148 -6.942 1.00 75.31 89 SER A C 1
ATOM 700 O O . SER A 1 89 ? 17.139 7.789 -6.041 1.00 75.31 89 SER A O 1
ATOM 702 N N . SER A 1 90 ? 16.942 5.888 -7.217 1.00 66.38 90 SER A N 1
ATOM 703 C CA . SER A 1 90 ? 18.034 5.203 -6.538 1.00 66.38 90 SER A CA 1
ATOM 704 C C . SER A 1 90 ? 19.374 5.703 -7.100 1.00 66.38 90 SER A C 1
ATOM 706 O O . SER A 1 90 ? 19.627 5.597 -8.298 1.00 66.38 90 SER A O 1
ATOM 708 N N . SER A 1 91 ? 20.208 6.323 -6.254 1.00 53.97 91 SER A N 1
ATOM 709 C CA . SER A 1 91 ? 21.515 6.902 -6.628 1.00 53.97 91 SER A CA 1
ATOM 710 C C . SER A 1 91 ? 22.356 5.929 -7.478 1.00 53.97 91 SER A C 1
ATOM 712 O O . SER A 1 91 ? 22.314 4.731 -7.207 1.00 53.97 91 SER A O 1
ATOM 714 N N . PRO A 1 92 ? 23.202 6.380 -8.427 1.00 50.66 92 PRO A N 1
ATOM 715 C CA . PRO A 1 92 ? 24.091 5.497 -9.202 1.00 50.66 92 PRO A CA 1
ATOM 716 C C . PRO A 1 92 ? 25.082 4.673 -8.354 1.00 50.66 92 PRO A C 1
ATOM 718 O O . PRO A 1 92 ? 25.712 3.753 -8.868 1.00 50.66 92 PRO A O 1
ATOM 721 N N . SER A 1 93 ? 25.236 5.003 -7.068 1.00 45.31 93 SER A N 1
ATOM 722 C CA . SER A 1 93 ? 25.982 4.212 -6.081 1.00 45.31 93 SER A CA 1
ATOM 723 C C . SER A 1 93 ? 25.175 3.073 -5.446 1.00 45.31 93 SER A C 1
ATOM 725 O O . SER A 1 93 ? 25.774 2.183 -4.854 1.00 45.31 93 SER A O 1
ATOM 727 N N . SER A 1 94 ? 23.846 3.076 -5.570 1.00 49.84 94 SER A N 1
ATOM 728 C CA . SER A 1 94 ? 23.016 1.911 -5.274 1.00 49.84 94 SER A CA 1
ATOM 729 C C . SER A 1 94 ? 23.094 0.965 -6.468 1.00 49.84 94 SER A C 1
ATOM 731 O O . SER A 1 94 ? 22.848 1.349 -7.608 1.00 49.84 94 SER A O 1
ATOM 733 N N . SER A 1 95 ? 23.491 -0.276 -6.235 1.00 48.94 95 SER A N 1
ATOM 734 C CA . SER A 1 95 ? 23.761 -1.288 -7.260 1.00 48.94 95 SER A CA 1
ATOM 735 C C . SER A 1 95 ? 22.518 -1.786 -8.016 1.00 48.94 95 SER A C 1
ATOM 737 O O . SER A 1 95 ? 22.570 -2.829 -8.666 1.00 48.94 95 SER A O 1
ATOM 739 N N . ILE A 1 96 ? 21.406 -1.051 -7.965 1.00 51.88 96 ILE A N 1
ATOM 740 C CA . ILE A 1 96 ? 20.137 -1.403 -8.592 1.00 51.88 96 ILE A CA 1
ATOM 741 C C . ILE A 1 96 ? 20.224 -1.072 -10.085 1.00 51.88 96 ILE A C 1
ATOM 743 O O . ILE A 1 96 ? 20.310 0.084 -10.476 1.00 51.88 96 ILE A O 1
ATOM 747 N N . ARG A 1 97 ? 20.209 -2.099 -10.935 1.00 50.72 97 ARG A N 1
ATOM 748 C CA . ARG A 1 97 ? 20.155 -1.994 -12.398 1.00 50.72 97 ARG A CA 1
ATOM 749 C C . ARG A 1 97 ? 18.720 -2.169 -12.894 1.00 50.72 97 ARG A C 1
ATOM 751 O O . ARG A 1 97 ? 17.991 -3.051 -12.451 1.00 50.72 97 ARG A O 1
ATOM 758 N N . SER A 1 98 ? 18.292 -1.371 -13.863 1.00 46.41 98 SER A N 1
ATOM 759 C CA . SER A 1 98 ? 16.987 -1.554 -14.497 1.00 46.41 98 SER A CA 1
ATOM 760 C C . SER A 1 98 ? 17.073 -2.775 -15.404 1.00 46.41 98 SER A C 1
ATOM 762 O O . SER A 1 98 ? 17.777 -2.761 -16.412 1.00 46.41 98 SER A O 1
ATOM 764 N N . ALA A 1 99 ? 16.365 -3.846 -15.050 1.00 47.53 99 ALA A N 1
ATOM 765 C CA . ALA A 1 99 ? 16.292 -5.059 -15.856 1.00 47.53 99 ALA A CA 1
ATOM 766 C C . ALA A 1 99 ? 15.075 -5.064 -16.797 1.00 47.53 99 ALA A C 1
ATOM 768 O O . ALA A 1 99 ? 14.659 -6.126 -17.260 1.00 47.53 99 ALA A O 1
ATOM 769 N N . ASN A 1 100 ? 14.557 -3.887 -17.176 1.00 44.38 100 ASN A N 1
ATOM 770 C CA . ASN A 1 100 ? 13.561 -3.777 -18.251 1.00 44.38 100 ASN A CA 1
ATOM 771 C C . ASN A 1 100 ? 14.087 -4.322 -19.603 1.00 44.38 100 ASN A C 1
ATOM 773 O O . ASN A 1 100 ? 13.312 -4.532 -20.530 1.00 44.38 100 ASN A O 1
ATOM 777 N N . GLN A 1 101 ? 15.390 -4.617 -19.719 1.00 38.56 101 GLN A N 1
ATOM 778 C CA . GLN A 1 101 ? 16.007 -5.274 -20.879 1.00 38.56 101 GLN A CA 1
ATOM 779 C C . GLN A 1 101 ? 15.982 -6.815 -20.865 1.00 38.56 101 GLN A C 1
ATOM 781 O O . GLN A 1 101 ? 16.304 -7.425 -21.885 1.00 38.56 101 GLN A O 1
ATOM 786 N N . CYS A 1 102 ? 15.584 -7.484 -19.776 1.00 34.06 102 CYS A N 1
ATOM 787 C CA . CYS A 1 102 ? 15.624 -8.955 -19.726 1.00 34.06 102 CYS A CA 1
ATOM 788 C C . CYS A 1 102 ? 14.473 -9.645 -20.486 1.00 34.06 102 CYS A C 1
ATOM 790 O O . CYS A 1 102 ? 14.581 -10.830 -20.804 1.00 34.06 102 CYS A O 1
ATOM 792 N N . LEU A 1 103 ? 13.410 -8.915 -20.848 1.00 40.84 103 LEU A N 1
ATOM 793 C CA . LEU A 1 103 ? 12.257 -9.459 -21.582 1.00 40.84 103 LEU A CA 1
ATOM 794 C C . LEU A 1 103 ? 12.589 -9.892 -23.023 1.00 40.84 103 LEU A C 1
ATOM 796 O O . LEU A 1 103 ? 11.898 -10.743 -23.576 1.00 40.84 103 LEU A O 1
ATOM 800 N N . GLY A 1 104 ? 13.666 -9.371 -23.621 1.00 33.59 104 GLY A N 1
ATOM 801 C CA . GLY A 1 104 ? 14.085 -9.749 -24.977 1.00 33.59 104 GLY A CA 1
ATOM 802 C C . GLY A 1 104 ? 14.908 -11.041 -25.072 1.00 33.59 104 GLY A C 1
ATOM 803 O O . GLY A 1 104 ? 15.072 -11.564 -26.171 1.00 33.59 104 GLY A O 1
ATOM 804 N N . PHE A 1 105 ? 15.440 -11.561 -23.958 1.00 34.00 105 PHE A N 1
ATOM 805 C CA . PHE A 1 105 ? 16.536 -12.542 -24.005 1.00 34.00 105 PHE A CA 1
ATOM 806 C C . PHE A 1 105 ? 16.184 -13.981 -23.591 1.00 34.00 105 PHE A C 1
ATOM 808 O O . PHE A 1 105 ? 16.984 -14.872 -23.864 1.00 34.00 105 PHE A O 1
ATOM 815 N N . LEU A 1 106 ? 15.034 -14.252 -22.955 1.00 36.47 106 LEU A N 1
ATOM 816 C CA . LEU A 1 106 ? 14.873 -15.508 -22.194 1.00 36.47 106 LEU A CA 1
ATOM 817 C C . LEU A 1 106 ? 13.762 -16.485 -22.610 1.00 36.47 106 LEU A C 1
ATOM 819 O O . LEU A 1 106 ? 13.617 -17.500 -21.934 1.00 36.47 106 LEU A O 1
ATOM 823 N N . ILE A 1 107 ? 13.024 -16.293 -23.713 1.00 39.62 107 ILE A N 1
ATOM 824 C CA . ILE A 1 107 ? 12.045 -17.324 -24.130 1.00 39.62 107 ILE A CA 1
ATOM 825 C C . ILE A 1 107 ? 12.145 -17.720 -25.612 1.00 39.62 107 ILE A C 1
ATOM 827 O O . ILE A 1 107 ? 11.299 -17.343 -26.423 1.00 39.62 107 ILE A O 1
ATOM 831 N N . PRO A 1 108 ? 13.090 -18.604 -25.978 1.00 34.78 108 PRO A N 1
ATOM 832 C CA . PRO A 1 108 ? 12.867 -19.582 -27.026 1.00 34.78 108 PRO A CA 1
ATOM 833 C C . PRO A 1 108 ? 12.253 -20.861 -26.417 1.00 34.78 108 PRO A C 1
ATOM 835 O O . PRO A 1 108 ? 12.926 -21.618 -25.726 1.00 34.78 108 PRO A O 1
ATOM 838 N N . GLY A 1 109 ? 10.979 -21.148 -26.721 1.00 37.78 109 GLY A N 1
ATOM 839 C CA . GLY A 1 109 ? 10.566 -22.551 -26.902 1.00 37.78 109 GLY A CA 1
ATOM 840 C C . GLY A 1 109 ? 9.632 -23.247 -25.901 1.00 37.78 109 GLY A C 1
ATOM 841 O O . GLY A 1 109 ? 9.463 -24.454 -26.045 1.00 37.78 109 GLY A O 1
ATOM 842 N N . ARG A 1 110 ? 8.954 -22.581 -24.955 1.00 39.06 110 ARG A N 1
ATOM 843 C CA . ARG A 1 110 ? 7.852 -23.227 -24.197 1.00 39.06 110 ARG A CA 1
ATOM 844 C C . ARG A 1 110 ? 6.537 -22.463 -24.328 1.00 39.06 110 ARG A C 1
ATOM 846 O O . ARG A 1 110 ? 6.197 -21.639 -23.492 1.00 39.06 110 ARG A O 1
ATOM 853 N N . ARG A 1 111 ? 5.785 -22.749 -25.398 1.00 42.97 111 ARG A N 1
ATOM 854 C CA . ARG A 1 111 ? 4.348 -22.437 -25.470 1.00 42.97 111 ARG A CA 1
ATOM 855 C C . ARG A 1 111 ? 3.579 -23.660 -24.990 1.00 42.97 111 ARG A C 1
ATOM 857 O O . ARG A 1 111 ? 3.745 -24.730 -25.568 1.00 42.97 111 ARG A O 1
ATOM 864 N N . ASN A 1 112 ? 2.741 -23.499 -23.973 1.00 39.66 112 ASN A N 1
ATOM 865 C CA . ASN A 1 112 ? 1.730 -24.490 -23.628 1.00 39.66 112 ASN A CA 1
ATOM 866 C C . ASN A 1 112 ? 0.510 -24.248 -24.546 1.00 39.66 112 ASN A C 1
ATOM 868 O O . ASN A 1 112 ? -0.110 -23.191 -24.440 1.00 39.66 112 ASN A O 1
ATOM 872 N N . PRO A 1 113 ? 0.187 -25.146 -25.495 1.00 39.31 113 PRO A N 1
ATOM 873 C CA . PRO A 1 113 ? -0.798 -24.884 -26.554 1.00 39.31 113 PRO A CA 1
ATOM 874 C C . PRO A 1 113 ? -2.259 -24.825 -26.074 1.00 39.31 113 PRO A C 1
ATOM 876 O O . PRO A 1 113 ? -3.143 -24.522 -26.870 1.00 39.31 113 PRO A O 1
ATOM 879 N N . SER A 1 114 ? -2.533 -25.105 -24.797 1.00 40.59 114 SER A N 1
ATOM 880 C CA . SER A 1 114 ? -3.882 -25.081 -24.214 1.00 40.59 114 SER A CA 1
ATOM 881 C C . SER A 1 114 ? -4.332 -23.706 -23.710 1.00 40.59 114 SER A C 1
ATOM 883 O O . SER A 1 114 ? -5.495 -23.544 -23.347 1.00 40.59 114 SER A O 1
ATOM 885 N N . GLN A 1 115 ? -3.444 -22.712 -23.684 1.00 43.00 115 GLN A N 1
ATOM 886 C CA . GLN A 1 115 ? -3.761 -21.366 -23.222 1.00 43.00 115 GLN A CA 1
ATOM 887 C C . GLN A 1 115 ? -3.643 -20.406 -24.407 1.00 43.00 115 GLN A C 1
ATOM 889 O O . GLN A 1 115 ? -2.651 -20.433 -25.131 1.00 43.00 115 GLN A O 1
ATOM 894 N N . GLY A 1 116 ? -4.700 -19.622 -24.653 1.00 42.69 116 GLY A N 1
ATOM 895 C CA . GLY A 1 116 ? -4.782 -18.663 -25.761 1.00 42.69 116 GLY A CA 1
ATOM 896 C C . GLY A 1 116 ? -3.663 -17.609 -25.742 1.00 42.69 116 GLY A C 1
ATOM 897 O O . GLY A 1 116 ? -2.760 -17.681 -24.911 1.00 42.69 116 GLY A O 1
ATOM 898 N N . PRO A 1 117 ? -3.681 -16.619 -26.651 1.00 40.59 117 PRO A N 1
ATOM 899 C CA . PRO A 1 117 ? -2.606 -15.634 -26.752 1.00 40.59 117 PRO A CA 1
ATOM 900 C C . PRO A 1 117 ? -2.457 -14.852 -25.437 1.00 40.59 117 PRO A C 1
ATOM 902 O O . PRO A 1 117 ? -3.240 -13.956 -25.143 1.00 40.59 117 PRO A O 1
ATOM 905 N N . ARG A 1 118 ? -1.453 -15.217 -24.634 1.00 50.66 118 ARG A N 1
ATOM 906 C CA . ARG A 1 118 ? -1.035 -14.492 -23.431 1.00 50.66 118 ARG A CA 1
ATOM 907 C C . ARG A 1 118 ? 0.024 -13.463 -23.820 1.00 50.66 118 ARG A C 1
ATOM 909 O O . ARG A 1 118 ? 0.869 -13.734 -24.675 1.00 50.66 118 ARG A O 1
ATOM 916 N N . THR A 1 119 ? -0.015 -12.287 -23.201 1.00 54.25 119 THR A N 1
ATOM 917 C CA . THR A 1 119 ? 1.026 -11.264 -23.368 1.00 54.25 119 THR A CA 1
ATOM 918 C C . THR A 1 119 ? 2.375 -11.787 -22.845 1.00 54.25 119 THR A C 1
ATOM 920 O O . THR A 1 119 ? 2.434 -12.718 -22.034 1.00 54.25 119 THR A O 1
ATOM 923 N N . ALA A 1 120 ? 3.487 -11.209 -23.312 1.00 55.53 120 ALA A N 1
ATOM 924 C CA . ALA A 1 120 ? 4.831 -11.586 -22.853 1.00 55.53 120 ALA A CA 1
ATOM 925 C C . ALA A 1 120 ? 4.977 -11.467 -21.319 1.00 55.53 120 ALA A C 1
ATOM 927 O O . ALA A 1 120 ? 5.614 -12.314 -20.690 1.00 55.53 120 ALA A O 1
ATOM 928 N N . ASN A 1 121 ? 4.298 -10.482 -20.723 1.00 55.47 121 ASN A N 1
ATOM 929 C CA . ASN A 1 121 ? 4.254 -10.226 -19.281 1.00 55.47 121 ASN A CA 1
ATOM 930 C C . ASN A 1 121 ? 3.647 -11.398 -18.503 1.00 55.47 121 ASN A C 1
ATOM 932 O O . ASN A 1 121 ? 4.221 -11.884 -17.530 1.00 55.47 121 ASN A O 1
ATOM 936 N N . HIS A 1 122 ? 2.533 -11.930 -19.002 1.00 57.19 122 HIS A N 1
ATOM 937 C CA . HIS A 1 122 ? 1.831 -13.036 -18.369 1.00 57.19 122 HIS A CA 1
ATOM 938 C C . HIS A 1 122 ? 2.661 -14.334 -18.372 1.00 57.19 122 HIS A C 1
ATOM 940 O O . HIS A 1 122 ? 2.654 -15.094 -17.406 1.00 57.19 122 HIS A O 1
ATOM 946 N N . THR A 1 123 ? 3.442 -14.569 -19.430 1.00 57.97 123 THR A N 1
ATOM 947 C CA . THR A 1 123 ? 4.333 -15.740 -19.511 1.00 57.97 123 THR A CA 1
ATOM 948 C C . THR A 1 123 ? 5.485 -15.639 -18.505 1.00 57.97 123 THR A C 1
ATOM 950 O O . THR A 1 123 ? 5.832 -16.630 -17.867 1.00 57.97 123 THR A O 1
ATOM 953 N N . TRP A 1 124 ? 6.059 -14.447 -18.315 1.00 60.97 124 TRP A N 1
ATOM 954 C CA . TRP A 1 124 ? 7.159 -14.246 -17.369 1.00 60.97 124 TRP A CA 1
ATOM 955 C C . TRP A 1 124 ? 6.719 -14.390 -15.911 1.00 60.97 124 TRP A C 1
ATOM 957 O O . TRP A 1 124 ? 7.450 -14.975 -15.118 1.00 60.97 124 TRP A O 1
ATOM 967 N N . MET A 1 125 ? 5.515 -13.932 -15.561 1.00 61.69 125 MET A N 1
ATOM 968 C CA . MET A 1 125 ? 4.984 -14.097 -14.205 1.00 61.69 125 MET A CA 1
ATOM 969 C C . MET A 1 125 ? 4.713 -15.555 -13.856 1.00 61.69 125 MET A C 1
ATOM 971 O O . MET A 1 125 ? 5.037 -15.969 -12.748 1.00 61.69 125 MET A O 1
ATOM 975 N N . VAL A 1 126 ? 4.218 -16.358 -14.803 1.00 59.47 126 VAL A N 1
ATOM 976 C CA . VAL A 1 126 ? 4.088 -17.811 -14.605 1.00 59.47 126 VAL A CA 1
ATOM 977 C C . VAL A 1 126 ? 5.463 -18.450 -14.397 1.00 59.47 126 VAL A C 1
ATOM 979 O O . VAL A 1 126 ? 5.639 -19.192 -13.440 1.00 59.47 126 VAL A O 1
ATOM 982 N N . VAL A 1 127 ? 6.469 -18.091 -15.202 1.00 60.62 127 VAL A N 1
ATOM 983 C CA . VAL A 1 127 ? 7.843 -18.608 -15.044 1.00 60.62 127 VAL A CA 1
ATOM 984 C C . VAL A 1 127 ? 8.478 -18.169 -13.719 1.00 60.62 127 VAL A C 1
ATOM 986 O O . VAL A 1 127 ? 9.105 -18.977 -13.038 1.00 60.62 127 VAL A O 1
ATOM 989 N N . LYS A 1 128 ? 8.314 -16.903 -13.318 1.00 63.94 128 LYS A N 1
ATOM 990 C CA . LYS A 1 128 ? 8.788 -16.402 -12.022 1.00 63.94 128 LYS A CA 1
ATOM 991 C C . LYS A 1 128 ? 8.104 -17.148 -10.890 1.00 63.94 128 LYS A C 1
ATOM 993 O O . LYS A 1 128 ? 8.777 -17.577 -9.965 1.00 63.94 128 LYS A O 1
ATOM 998 N N . ALA A 1 129 ? 6.793 -17.324 -10.975 1.00 61.97 129 ALA A N 1
ATOM 999 C CA . ALA A 1 129 ? 6.009 -18.002 -9.965 1.00 61.97 129 ALA A CA 1
ATOM 1000 C C . ALA A 1 129 ? 6.360 -19.496 -9.859 1.00 61.97 129 ALA A C 1
ATOM 1002 O O . ALA A 1 129 ? 6.489 -19.989 -8.744 1.00 61.97 129 ALA A O 1
ATOM 1003 N N . GLU A 1 130 ? 6.641 -20.177 -10.974 1.00 60.91 130 GLU A N 1
ATOM 1004 C CA . GLU A 1 130 ? 7.236 -21.522 -10.986 1.00 60.91 130 GLU A CA 1
ATOM 1005 C C . GLU A 1 130 ? 8.617 -21.534 -10.304 1.00 60.91 130 GLU A C 1
ATOM 1007 O O . GLU A 1 130 ? 8.901 -22.422 -9.502 1.00 60.91 130 GLU A O 1
ATOM 1012 N N . LEU A 1 131 ? 9.457 -20.520 -10.556 1.00 60.00 131 LEU A N 1
ATOM 1013 C CA . LEU A 1 131 ? 10.791 -20.385 -9.954 1.00 60.00 131 LEU A CA 1
ATOM 1014 C C . LEU A 1 131 ? 10.744 -20.178 -8.430 1.00 60.00 131 LEU A C 1
ATOM 1016 O O . LEU A 1 131 ? 11.664 -20.596 -7.728 1.00 60.00 131 LEU A O 1
ATOM 1020 N N . ILE A 1 132 ? 9.677 -19.560 -7.915 1.00 65.56 132 ILE A N 1
ATOM 1021 C CA . ILE A 1 132 ? 9.427 -19.399 -6.473 1.00 65.56 132 ILE A CA 1
ATOM 1022 C C . ILE A 1 132 ? 8.359 -20.364 -5.930 1.00 65.56 132 ILE A C 1
ATOM 1024 O O . ILE A 1 132 ? 7.857 -20.165 -4.824 1.00 65.56 132 ILE A O 1
ATOM 1028 N N . CYS A 1 133 ? 8.045 -21.428 -6.678 1.00 74.44 133 CYS A N 1
ATOM 1029 C CA . CYS A 1 133 ? 7.135 -22.513 -6.294 1.00 74.44 133 CYS A CA 1
ATOM 1030 C C . CYS A 1 133 ? 5.728 -22.057 -5.854 1.00 74.44 133 CYS A C 1
ATOM 1032 O O . CYS A 1 133 ? 5.113 -22.667 -4.975 1.00 74.44 133 CYS A O 1
ATOM 1034 N N . LEU A 1 134 ? 5.206 -20.982 -6.445 1.00 74.62 134 LEU A N 1
ATOM 1035 C CA . LEU A 1 134 ? 3.840 -20.529 -6.208 1.00 74.62 134 LEU A CA 1
ATOM 1036 C C . LEU A 1 134 ? 2.833 -21.424 -6.953 1.00 74.62 134 LEU A C 1
ATOM 1038 O O . LEU A 1 134 ? 3.095 -21.827 -8.086 1.00 74.62 134 LEU A O 1
ATOM 1042 N N . PRO A 1 135 ? 1.657 -21.710 -6.364 1.00 81.81 135 PRO A N 1
ATOM 1043 C CA . PRO A 1 135 ? 0.597 -22.436 -7.061 1.00 81.81 135 PRO A CA 1
ATOM 1044 C C . PRO A 1 135 ? 0.106 -21.684 -8.308 1.00 81.81 135 PRO A C 1
ATOM 1046 O O . PRO A 1 135 ? -0.123 -20.479 -8.229 1.00 81.81 135 PRO A O 1
ATOM 1049 N N . ASP A 1 136 ? -0.179 -22.393 -9.406 1.00 78.06 136 ASP A N 1
ATOM 1050 C CA . ASP A 1 136 ? -0.619 -21.818 -10.695 1.00 78.06 136 ASP A CA 1
ATOM 1051 C C . ASP A 1 136 ? -1.747 -20.786 -10.575 1.00 78.06 136 ASP A C 1
ATOM 1053 O O . ASP A 1 136 ? -1.730 -19.742 -11.225 1.00 78.06 136 ASP A O 1
ATOM 1057 N N . VAL A 1 137 ? -2.733 -21.068 -9.719 1.00 79.81 137 VAL A N 1
ATOM 1058 C CA . VAL A 1 137 ? -3.877 -20.173 -9.482 1.00 79.81 137 VAL A CA 1
ATOM 1059 C C . VAL A 1 137 ? -3.417 -18.828 -8.920 1.00 79.81 137 VAL A C 1
ATOM 1061 O O . VAL A 1 137 ? -3.956 -17.783 -9.273 1.00 79.81 137 VAL A O 1
ATOM 1064 N N . PHE A 1 138 ? -2.405 -18.843 -8.057 1.00 77.62 138 PHE A N 1
ATOM 1065 C CA . PHE A 1 138 ? -1.837 -17.632 -7.486 1.00 77.62 138 PHE A CA 1
ATOM 1066 C C . PHE A 1 138 ? -0.952 -16.894 -8.499 1.00 77.62 138 PHE A C 1
ATOM 1068 O O . PHE A 1 138 ? -1.015 -15.671 -8.583 1.00 77.62 138 PHE A O 1
ATOM 1075 N N . SER A 1 139 ? -0.199 -17.621 -9.327 1.00 77.19 139 SER A N 1
ATOM 1076 C CA . SER A 1 139 ? 0.581 -17.057 -10.439 1.00 77.19 139 SER A CA 1
ATOM 1077 C C . SER A 1 139 ? -0.303 -16.296 -11.428 1.00 77.19 139 SER A C 1
ATOM 1079 O O . SER A 1 139 ? 0.035 -15.189 -11.841 1.00 77.19 139 SER A O 1
ATOM 1081 N N . GLN A 1 140 ? -1.457 -16.877 -11.769 1.00 78.38 140 GLN A N 1
ATOM 1082 C CA . GLN A 1 140 ? -2.464 -16.249 -12.620 1.00 78.38 140 GLN A CA 1
ATOM 1083 C C . GLN A 1 140 ? -2.987 -14.953 -11.997 1.00 78.38 140 GLN A C 1
ATOM 1085 O O . GLN A 1 140 ? -2.992 -13.915 -12.646 1.00 78.38 140 GLN A O 1
ATOM 1090 N N . TYR A 1 141 ? -3.358 -15.009 -10.718 1.00 82.94 141 TYR A N 1
ATOM 1091 C CA . TYR A 1 141 ? -3.867 -13.852 -9.990 1.00 82.94 141 TYR A CA 1
ATOM 1092 C C . TYR A 1 141 ? -2.860 -12.693 -9.938 1.00 82.94 141 TYR A C 1
ATOM 1094 O O . TYR A 1 141 ? -3.241 -11.539 -10.106 1.00 82.94 141 TYR A O 1
ATOM 1102 N N . LEU A 1 142 ? -1.568 -12.984 -9.745 1.00 81.88 142 LEU A N 1
ATOM 1103 C CA . LEU A 1 142 ? -0.528 -11.953 -9.778 1.00 81.88 142 LEU A CA 1
ATOM 1104 C C . LEU A 1 142 ? -0.366 -11.325 -11.166 1.00 81.88 142 LEU A C 1
ATOM 1106 O O . LEU A 1 142 ? -0.158 -10.119 -11.257 1.00 81.88 142 LEU A O 1
ATOM 1110 N N . ALA A 1 143 ? -0.460 -12.122 -12.232 1.00 80.25 143 ALA A N 1
ATOM 1111 C CA . ALA A 1 143 ? -0.387 -11.599 -13.591 1.00 80.25 143 ALA A CA 1
ATOM 1112 C C . ALA A 1 143 ? -1.581 -10.689 -13.916 1.00 80.25 143 ALA A C 1
ATOM 1114 O O . ALA A 1 143 ? -1.380 -9.623 -14.492 1.00 80.25 143 ALA A O 1
ATOM 1115 N N . ASP A 1 144 ? -2.787 -11.074 -13.491 1.00 84.50 144 ASP A N 1
ATOM 1116 C CA . ASP A 1 144 ? -3.996 -10.265 -13.671 1.00 84.50 144 ASP A CA 1
ATOM 1117 C C . ASP A 1 144 ? -3.884 -8.931 -12.905 1.00 84.50 144 ASP A C 1
ATOM 1119 O O . ASP A 1 144 ? -4.220 -7.878 -13.441 1.00 84.50 144 ASP A O 1
ATOM 1123 N N . ILE A 1 145 ? -3.339 -8.951 -11.676 1.00 86.81 145 ILE A N 1
ATOM 1124 C CA . ILE A 1 145 ? -3.051 -7.723 -10.918 1.00 86.81 145 ILE A CA 1
ATOM 1125 C C . ILE A 1 145 ? -2.093 -6.822 -11.696 1.00 86.81 145 ILE A C 1
ATOM 1127 O O . ILE A 1 145 ? -2.362 -5.634 -11.833 1.00 86.81 145 ILE A O 1
ATOM 1131 N N . GLU A 1 146 ? -0.971 -7.354 -12.185 1.00 84.69 146 GLU A N 1
ATOM 1132 C CA . GLU A 1 146 ? 0.009 -6.547 -12.914 1.00 84.69 146 GLU A CA 1
ATOM 1133 C C . GLU A 1 146 ? -0.571 -5.966 -14.216 1.00 84.69 146 GLU A C 1
ATOM 1135 O O . GLU A 1 146 ? -0.321 -4.805 -14.536 1.00 84.69 146 GLU A O 1
ATOM 1140 N N . GLU A 1 147 ? -1.414 -6.711 -14.932 1.00 85.38 147 GLU A N 1
ATOM 1141 C CA . GLU A 1 147 ? -2.132 -6.187 -16.099 1.00 85.38 147 GLU A CA 1
ATOM 1142 C C . GLU A 1 147 ? -3.075 -5.029 -15.725 1.00 85.38 147 GLU A C 1
ATOM 1144 O O . GLU A 1 147 ? -3.069 -3.983 -16.381 1.00 85.38 147 GLU A O 1
ATOM 1149 N N . ASP A 1 148 ? -3.816 -5.157 -14.623 1.00 89.81 148 ASP A N 1
ATOM 1150 C CA . ASP A 1 148 ? -4.679 -4.090 -14.111 1.00 89.81 148 ASP A CA 1
ATOM 1151 C C . ASP A 1 148 ? -3.881 -2.843 -13.684 1.00 89.81 148 ASP A C 1
ATOM 1153 O O . ASP A 1 148 ? -4.325 -1.712 -13.924 1.00 89.81 148 ASP A O 1
ATOM 1157 N N . LEU A 1 149 ? -2.708 -3.028 -13.063 1.00 90.44 149 LEU A N 1
ATOM 1158 C CA . LEU A 1 149 ? -1.796 -1.936 -12.695 1.00 90.44 149 LEU A CA 1
ATOM 1159 C C . LEU A 1 149 ? -1.299 -1.182 -13.928 1.00 90.44 149 LEU A C 1
ATOM 1161 O O . LEU A 1 149 ? -1.305 0.051 -13.937 1.00 90.44 149 LEU A O 1
ATOM 1165 N N . GLU A 1 150 ? -0.889 -1.908 -14.970 1.00 88.06 150 GLU A N 1
ATOM 1166 C CA . GLU A 1 150 ? -0.478 -1.320 -16.247 1.00 88.06 150 GLU A CA 1
ATOM 1167 C C . GLU A 1 150 ? -1.640 -0.543 -16.883 1.00 88.06 150 GLU A C 1
ATOM 1169 O O . GLU A 1 150 ? -1.457 0.556 -17.404 1.00 88.06 150 GLU A O 1
ATOM 1174 N N . GLY A 1 151 ? -2.867 -1.051 -16.735 1.00 90.81 151 GLY A N 1
ATOM 1175 C CA . GLY A 1 151 ? -4.105 -0.365 -17.100 1.00 90.81 151 GLY A CA 1
ATOM 1176 C C . GLY A 1 151 ? -4.498 0.810 -16.189 1.00 90.81 151 GLY A C 1
ATOM 1177 O O . GLY A 1 151 ? -5.587 1.369 -16.357 1.00 90.81 151 GLY A O 1
ATOM 1178 N N . GLY A 1 152 ? -3.674 1.189 -15.206 1.00 93.69 152 GLY A N 1
ATOM 1179 C CA . GLY A 1 152 ? -3.883 2.349 -14.335 1.00 93.69 152 GLY A CA 1
ATOM 1180 C C . GLY A 1 152 ? -4.918 2.148 -13.223 1.00 93.69 152 GLY A C 1
ATOM 1181 O O . GLY A 1 152 ? -5.572 3.113 -12.821 1.00 93.69 152 GLY A O 1
ATOM 1182 N N . SER A 1 153 ? -5.109 0.917 -12.738 1.00 94.25 153 SER A N 1
ATOM 1183 C CA . SER A 1 153 ? -6.049 0.609 -11.645 1.00 94.25 153 SER A CA 1
ATOM 1184 C C . SER A 1 153 ? -5.799 1.438 -10.384 1.00 94.25 153 SER A C 1
ATOM 1186 O O . SER A 1 153 ? -6.750 1.953 -9.797 1.00 94.25 153 SER A O 1
ATOM 1188 N N . GLU A 1 154 ? -4.539 1.659 -10.019 1.00 94.38 154 GLU A N 1
ATOM 1189 C CA . GLU A 1 154 ? -4.178 2.438 -8.830 1.00 94.38 154 GLU A CA 1
ATOM 1190 C C . GLU A 1 154 ? -4.503 3.926 -8.975 1.00 94.38 154 GLU A C 1
ATOM 1192 O O . GLU A 1 154 ? -4.909 4.570 -8.012 1.00 94.38 154 GLU A O 1
ATOM 1197 N N . ALA A 1 155 ? -4.389 4.488 -10.182 1.00 94.00 155 ALA A N 1
ATOM 1198 C CA . ALA A 1 155 ? -4.784 5.874 -10.417 1.00 94.00 155 ALA A CA 1
ATOM 1199 C C . ALA A 1 155 ? -6.288 6.070 -10.192 1.00 94.00 155 ALA A C 1
ATOM 1201 O O . ALA A 1 155 ? -6.687 7.058 -9.584 1.00 94.00 155 ALA A O 1
ATOM 1202 N N . ARG A 1 156 ? -7.109 5.094 -10.602 1.00 94.25 156 ARG A N 1
ATOM 1203 C CA . ARG A 1 156 ? -8.550 5.086 -10.306 1.00 94.25 156 ARG A CA 1
ATOM 1204 C C . ARG A 1 156 ? -8.824 4.876 -8.820 1.00 94.25 156 ARG A C 1
ATOM 1206 O O . ARG A 1 156 ? -9.743 5.482 -8.281 1.00 94.25 156 ARG A O 1
ATOM 1213 N N . LEU A 1 157 ? -8.026 4.045 -8.144 1.00 92.88 157 LEU A N 1
ATOM 1214 C CA . LEU A 1 157 ? -8.138 3.849 -6.699 1.00 92.88 157 LEU A CA 1
ATOM 1215 C C . LEU A 1 157 ? -7.954 5.171 -5.945 1.00 92.88 157 LEU A C 1
ATOM 1217 O O . LEU A 1 157 ? -8.679 5.400 -4.983 1.00 92.88 157 LEU A O 1
ATOM 1221 N N . LEU A 1 158 ? -7.056 6.053 -6.413 1.00 92.44 158 LEU A N 1
ATOM 1222 C CA . LEU A 1 158 ? -6.794 7.366 -5.808 1.00 92.44 158 LEU A CA 1
ATOM 1223 C C . LEU A 1 158 ? -7.991 8.329 -5.770 1.00 92.44 158 LEU A C 1
ATOM 1225 O O . LEU A 1 158 ? -7.945 9.321 -5.044 1.00 92.44 158 LEU A O 1
ATOM 1229 N N . GLU A 1 159 ? -9.059 8.036 -6.507 1.00 94.19 159 GLU A N 1
ATOM 1230 C CA . GLU A 1 159 ? -10.304 8.809 -6.500 1.00 94.19 159 GLU A CA 1
ATOM 1231 C C . GLU A 1 159 ? -11.266 8.367 -5.377 1.00 94.19 159 GLU A C 1
ATOM 1233 O O . GLU A 1 159 ? -12.296 9.006 -5.153 1.00 94.19 159 GLU A O 1
ATOM 1238 N N . ASP A 1 160 ? -10.953 7.283 -4.654 1.00 95.81 160 ASP A N 1
ATOM 1239 C CA . ASP A 1 160 ? -11.812 6.749 -3.598 1.00 95.81 160 ASP A CA 1
ATOM 1240 C C . ASP A 1 160 ? -11.833 7.679 -2.364 1.00 95.81 160 ASP A C 1
ATOM 1242 O O . ASP A 1 160 ? -10.782 7.991 -1.794 1.00 95.81 160 ASP A O 1
ATOM 1246 N N . PRO A 1 161 ? -13.020 8.090 -1.873 1.00 95.94 161 PRO A N 1
ATOM 1247 C CA . PRO A 1 161 ? -13.138 9.009 -0.739 1.00 95.94 161 PRO A CA 1
ATOM 1248 C C . PRO A 1 161 ? -12.629 8.429 0.590 1.00 95.94 161 PRO A C 1
ATOM 1250 O O . PRO A 1 161 ? -12.491 9.162 1.567 1.00 95.94 161 PRO A O 1
ATOM 1253 N N . ARG A 1 162 ? -12.357 7.120 0.662 1.00 96.19 162 ARG A N 1
ATOM 1254 C CA . ARG A 1 162 ? -11.827 6.446 1.858 1.00 96.19 162 ARG A CA 1
ATOM 1255 C C . ARG A 1 162 ? -10.309 6.558 1.983 1.00 96.19 162 ARG A C 1
ATOM 1257 O O . ARG A 1 162 ? -9.738 5.941 2.885 1.00 96.19 162 ARG A O 1
ATOM 1264 N N . ILE A 1 163 ? -9.648 7.264 1.070 1.00 96.56 163 ILE A N 1
ATOM 1265 C CA . ILE A 1 163 ? -8.194 7.313 1.028 1.00 96.56 163 ILE A CA 1
ATOM 1266 C C . ILE A 1 163 ? -7.591 8.118 2.170 1.00 96.56 163 ILE A C 1
ATOM 1268 O O . ILE A 1 163 ? -7.986 9.243 2.466 1.00 96.56 163 ILE A O 1
ATOM 1272 N N . ILE A 1 164 ? -6.546 7.533 2.748 1.00 96.38 164 ILE A N 1
ATOM 1273 C CA . ILE A 1 164 ? -5.575 8.203 3.599 1.00 96.38 164 ILE A CA 1
ATOM 1274 C C . ILE A 1 164 ? -4.230 8.108 2.894 1.00 96.38 164 ILE A C 1
ATOM 1276 O O . ILE A 1 164 ? -3.723 7.021 2.607 1.00 96.38 164 ILE A O 1
ATOM 1280 N N . LYS A 1 165 ? -3.659 9.273 2.607 1.00 96.69 165 LYS A N 1
ATOM 1281 C CA . LYS A 1 165 ? -2.396 9.395 1.897 1.00 96.69 165 LYS A CA 1
ATOM 1282 C C . LYS A 1 165 ? -1.224 9.344 2.873 1.00 96.69 165 LYS A C 1
ATOM 1284 O O . LYS A 1 165 ? -1.198 10.106 3.840 1.00 96.69 165 LYS A O 1
ATOM 1289 N N . GLY A 1 166 ? -0.272 8.457 2.602 1.00 96.12 166 GLY A N 1
ATOM 1290 C CA . GLY A 1 166 ? 1.002 8.390 3.306 1.00 96.12 166 GLY A CA 1
ATOM 1291 C C . GLY A 1 166 ? 1.798 9.683 3.154 1.00 96.12 166 GLY A C 1
ATOM 1292 O O . GLY A 1 166 ? 1.533 10.505 2.271 1.00 96.12 166 GLY A O 1
ATOM 1293 N N . LYS A 1 167 ? 2.763 9.879 4.048 1.00 97.19 167 LYS A N 1
ATOM 1294 C CA . LYS A 1 167 ? 3.593 11.084 4.121 1.00 97.19 167 LYS A CA 1
ATOM 1295 C C . LYS A 1 167 ? 5.009 10.834 3.629 1.00 97.19 167 LYS A C 1
ATOM 1297 O O . LYS A 1 167 ? 5.700 11.797 3.307 1.00 97.19 167 LYS A O 1
ATOM 1302 N N . ILE A 1 168 ? 5.448 9.579 3.591 1.00 96.50 168 ILE A N 1
ATOM 1303 C CA . ILE A 1 168 ? 6.801 9.224 3.184 1.00 96.50 168 ILE A CA 1
ATOM 1304 C C . ILE A 1 168 ? 6.811 8.975 1.674 1.00 96.50 168 ILE A C 1
ATOM 1306 O O . ILE A 1 168 ? 6.114 8.096 1.169 1.00 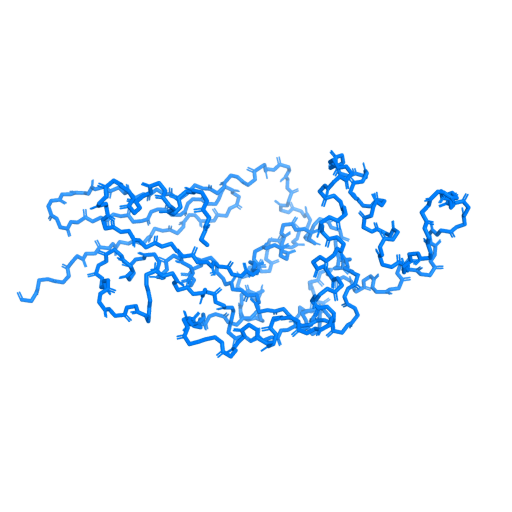96.50 168 ILE A O 1
ATOM 1310 N N . GLY A 1 169 ? 7.603 9.772 0.955 1.00 94.44 169 GLY A N 1
ATOM 1311 C CA . GLY A 1 169 ? 7.849 9.579 -0.475 1.00 94.44 169 GLY A CA 1
ATOM 1312 C C . GLY A 1 169 ? 8.820 8.431 -0.742 1.00 94.44 169 GLY A C 1
ATOM 1313 O O . GLY A 1 169 ? 9.659 8.097 0.100 1.00 94.44 169 GLY A O 1
ATOM 1314 N N . VAL A 1 170 ? 8.758 7.852 -1.938 1.00 92.38 170 VAL A N 1
ATOM 1315 C CA . VAL A 1 170 ? 9.556 6.663 -2.283 1.00 92.38 170 VAL A CA 1
ATOM 1316 C C . VAL A 1 170 ? 11.049 6.978 -2.284 1.00 92.38 170 VAL A C 1
ATOM 1318 O O . VAL A 1 170 ? 11.833 6.253 -1.675 1.00 92.38 170 VAL A O 1
ATOM 1321 N N . THR A 1 171 ? 11.445 8.105 -2.879 1.00 90.69 171 THR A N 1
ATOM 1322 C CA . THR A 1 171 ? 12.842 8.569 -2.885 1.00 90.69 171 THR A CA 1
ATOM 1323 C C . THR A 1 171 ? 13.369 8.789 -1.469 1.00 90.69 171 THR A C 1
ATOM 1325 O O . THR A 1 171 ? 14.483 8.383 -1.143 1.00 90.69 171 THR A O 1
ATOM 1328 N N . GLN A 1 172 ? 12.553 9.407 -0.607 1.00 92.94 172 GLN A N 1
ATOM 1329 C CA . GLN A 1 172 ? 12.909 9.639 0.791 1.00 92.94 172 GLN A CA 1
ATOM 1330 C C . GLN A 1 172 ? 13.110 8.312 1.530 1.00 92.94 172 GLN A C 1
ATOM 1332 O O . GLN A 1 172 ? 14.074 8.171 2.284 1.00 92.94 172 GLN A O 1
ATOM 1337 N N . TRP A 1 173 ? 12.219 7.341 1.311 1.00 92.94 173 TRP A N 1
ATOM 1338 C CA . TRP A 1 173 ? 12.328 6.024 1.925 1.00 92.94 173 TRP A CA 1
ATOM 1339 C C . TRP A 1 173 ? 13.583 5.282 1.451 1.00 92.94 173 TRP A C 1
ATOM 1341 O O . TRP A 1 173 ? 14.324 4.766 2.286 1.00 92.94 173 TRP A O 1
ATOM 1351 N N . ILE A 1 174 ? 13.865 5.274 0.142 1.00 88.12 174 ILE A N 1
ATOM 1352 C CA . ILE A 1 174 ? 15.049 4.614 -0.432 1.00 88.12 174 ILE A CA 1
ATOM 1353 C C . ILE A 1 174 ? 16.333 5.200 0.154 1.00 88.12 174 ILE A C 1
ATOM 1355 O O . ILE A 1 174 ? 17.194 4.448 0.602 1.00 88.12 174 ILE A O 1
ATOM 1359 N N . GLU A 1 175 ? 16.456 6.527 0.212 1.00 87.62 175 GLU A N 1
ATOM 1360 C CA . GLU A 1 175 ? 17.656 7.179 0.748 1.00 87.62 175 GLU A CA 1
ATOM 1361 C C . GLU A 1 175 ? 17.891 6.826 2.226 1.00 87.62 175 GLU A C 1
ATOM 1363 O O . GLU A 1 175 ? 19.025 6.563 2.635 1.00 87.62 175 GLU A O 1
ATOM 1368 N N . ALA A 1 176 ? 16.818 6.746 3.020 1.00 88.75 176 ALA A N 1
ATOM 1369 C CA . ALA A 1 176 ? 16.887 6.354 4.426 1.00 88.75 176 ALA A CA 1
ATOM 1370 C C . ALA A 1 176 ? 17.238 4.866 4.636 1.00 88.75 176 ALA A C 1
ATOM 1372 O O . ALA A 1 176 ? 17.760 4.514 5.694 1.00 88.75 176 ALA A O 1
ATOM 1373 N N . HIS A 1 177 ? 16.981 4.004 3.645 1.00 85.25 177 HIS A N 1
ATOM 1374 C CA . HIS A 1 177 ? 17.130 2.545 3.745 1.00 85.25 177 HIS A CA 1
ATOM 1375 C C . HIS A 1 177 ? 18.136 1.950 2.750 1.00 85.25 177 HIS A C 1
ATOM 1377 O O . HIS A 1 177 ? 18.187 0.733 2.577 1.00 85.25 177 HIS A O 1
ATOM 1383 N N . LYS A 1 178 ? 18.979 2.777 2.123 1.00 80.00 178 LYS A N 1
ATOM 1384 C CA . LYS A 1 178 ? 19.935 2.351 1.088 1.00 80.00 178 LYS A CA 1
ATOM 1385 C C . LYS A 1 178 ? 20.860 1.197 1.502 1.00 80.00 178 LYS A C 1
ATOM 1387 O O . LYS A 1 178 ? 21.179 0.362 0.668 1.00 80.00 178 LYS A O 1
ATOM 1392 N N . GLY A 1 179 ? 21.204 1.080 2.789 1.00 75.44 179 GLY A N 1
ATOM 1393 C CA . GLY A 1 179 ? 22.010 -0.037 3.309 1.00 75.44 179 GLY A CA 1
ATOM 1394 C C . GLY A 1 179 ? 21.315 -1.409 3.279 1.00 75.44 179 GLY A C 1
ATOM 1395 O O . GLY A 1 179 ? 21.979 -2.429 3.437 1.00 75.44 179 GLY A O 1
ATOM 1396 N N . GLY A 1 180 ? 19.994 -1.453 3.068 1.00 70.00 180 GLY A N 1
ATOM 1397 C CA . GLY A 1 180 ? 19.234 -2.690 2.845 1.00 70.00 180 GLY A CA 1
ATOM 1398 C C . GLY A 1 180 ? 19.309 -3.220 1.408 1.00 70.00 180 GLY A C 1
ATOM 1399 O O . GLY A 1 180 ? 18.780 -4.294 1.135 1.00 70.00 180 GLY A O 1
ATOM 1400 N N . PHE A 1 181 ? 19.943 -2.476 0.497 1.00 71.62 181 PHE A N 1
ATOM 1401 C CA . PHE A 1 181 ? 20.176 -2.885 -0.891 1.00 71.62 181 PHE A CA 1
ATOM 1402 C C . PHE A 1 181 ? 21.613 -3.374 -1.133 1.00 71.62 181 PHE A C 1
ATOM 1404 O O . PHE A 1 181 ? 21.917 -3.826 -2.235 1.00 71.62 181 PHE A O 1
ATOM 1411 N N . ASP A 1 182 ? 22.487 -3.305 -0.125 1.00 65.81 182 ASP A N 1
ATOM 1412 C CA . ASP A 1 182 ? 23.848 -3.828 -0.218 1.00 65.81 182 ASP A CA 1
ATOM 1413 C C . ASP A 1 182 ? 23.838 -5.357 -0.044 1.00 65.81 182 ASP A C 1
ATOM 1415 O O . ASP A 1 182 ? 23.346 -5.903 0.941 1.00 65.81 182 ASP A O 1
ATOM 1419 N N . ILE A 1 183 ? 24.400 -6.084 -1.011 1.00 57.88 183 ILE A N 1
ATOM 1420 C CA . ILE A 1 183 ? 24.438 -7.559 -0.981 1.00 57.88 183 ILE A CA 1
ATOM 1421 C C . ILE A 1 183 ? 25.274 -8.081 0.201 1.00 57.88 183 ILE A C 1
ATOM 1423 O O . ILE A 1 183 ? 24.971 -9.143 0.744 1.00 57.88 183 ILE A O 1
ATOM 1427 N N . ASP A 1 184 ? 26.275 -7.317 0.648 1.00 54.16 184 ASP A N 1
ATOM 1428 C CA . ASP A 1 184 ? 27.153 -7.698 1.761 1.00 54.16 184 ASP A CA 1
ATOM 1429 C C . ASP A 1 184 ? 26.441 -7.679 3.129 1.00 54.16 184 ASP A C 1
ATOM 1431 O O . ASP A 1 184 ? 26.894 -8.332 4.072 1.00 54.16 184 ASP A O 1
ATOM 1435 N N . THR A 1 185 ? 25.309 -6.974 3.255 1.00 51.28 185 THR A N 1
ATOM 1436 C CA . THR A 1 185 ? 24.477 -6.946 4.473 1.00 51.28 185 THR A CA 1
ATOM 1437 C C . THR A 1 185 ? 23.325 -7.956 4.430 1.00 51.28 185 THR A C 1
ATOM 1439 O O . THR A 1 185 ? 22.816 -8.350 5.483 1.00 51.28 185 THR A O 1
ATOM 1442 N N . LEU A 1 186 ? 22.961 -8.462 3.246 1.00 49.34 186 LEU A N 1
ATOM 1443 C CA . LEU A 1 186 ? 21.913 -9.467 3.043 1.00 49.34 186 LEU A CA 1
ATOM 1444 C C . LEU A 1 186 ? 22.444 -10.898 3.243 1.00 49.34 186 LEU A C 1
ATOM 1446 O O . LEU A 1 186 ? 22.320 -11.771 2.382 1.00 49.34 186 LEU A O 1
ATOM 1450 N N . SER A 1 187 ? 23.002 -11.181 4.424 1.00 45.69 187 SER A N 1
ATOM 1451 C CA . SER A 1 187 ? 23.014 -12.569 4.909 1.00 45.69 187 SER A CA 1
ATOM 1452 C C . SER A 1 187 ? 21.562 -13.066 4.992 1.00 45.69 187 SER A C 1
ATOM 1454 O O . SER A 1 187 ? 20.674 -12.261 5.254 1.00 45.69 187 SER A O 1
ATOM 1456 N N . LEU A 1 188 ? 21.317 -14.357 4.724 1.00 42.91 188 LEU A N 1
ATOM 1457 C CA . LEU A 1 188 ? 20.012 -15.052 4.691 1.00 42.91 188 LEU A CA 1
ATOM 1458 C C . LEU A 1 188 ? 19.232 -14.983 6.027 1.00 42.91 188 LEU A C 1
ATOM 1460 O O . LEU A 1 188 ? 18.874 -15.999 6.619 1.00 42.91 188 LEU A O 1
ATOM 1464 N N . VAL A 1 189 ? 18.971 -13.788 6.535 1.00 42.31 189 VAL A N 1
ATOM 1465 C CA . VAL A 1 189 ? 18.109 -13.539 7.675 1.00 42.31 189 VAL A CA 1
ATOM 1466 C C . VAL A 1 189 ? 16.704 -13.494 7.105 1.00 42.31 189 VAL A C 1
ATOM 1468 O O . VAL A 1 189 ? 16.351 -12.590 6.349 1.00 42.31 189 VAL A O 1
ATOM 1471 N N . GLN A 1 190 ? 15.897 -14.502 7.431 1.00 42.47 190 GLN A N 1
ATOM 1472 C CA . GLN A 1 190 ? 14.453 -14.388 7.286 1.00 42.47 190 GLN A CA 1
ATOM 1473 C C . GLN A 1 190 ? 14.021 -13.142 8.061 1.00 42.47 190 GLN A C 1
ATOM 1475 O O . GLN A 1 190 ? 14.045 -13.126 9.292 1.00 42.47 190 GLN A O 1
ATOM 1480 N N . VAL A 1 191 ? 13.675 -12.081 7.335 1.00 46.12 191 VAL A N 1
ATOM 1481 C CA . VAL A 1 191 ? 13.099 -10.878 7.925 1.00 46.12 191 VAL A CA 1
ATOM 1482 C C . VAL A 1 191 ? 11.688 -11.249 8.375 1.00 46.12 191 VAL A C 1
ATOM 1484 O O . VAL A 1 191 ? 10.740 -11.237 7.590 1.00 46.12 191 VAL A O 1
ATOM 1487 N N . GLU A 1 192 ? 11.558 -11.671 9.630 1.00 46.62 192 GLU A N 1
ATOM 1488 C CA . GLU A 1 192 ? 10.266 -11.720 10.301 1.00 46.62 192 GLU A CA 1
ATOM 1489 C C . GLU A 1 192 ? 9.899 -10.301 10.732 1.00 46.62 192 GLU A C 1
ATOM 1491 O O . GLU A 1 192 ? 10.596 -9.675 11.538 1.00 46.62 192 GLU A O 1
ATOM 1496 N N . GLU A 1 193 ? 8.791 -9.801 10.195 1.00 52.72 193 GLU A N 1
ATOM 1497 C CA . GLU A 1 193 ? 8.156 -8.579 10.667 1.00 52.72 193 GLU A CA 1
ATOM 1498 C C . GLU A 1 193 ? 7.197 -8.942 11.798 1.00 52.72 193 GLU A C 1
ATOM 1500 O O . GLU A 1 193 ? 6.215 -9.664 11.612 1.00 52.72 193 GLU A O 1
ATOM 1505 N N . ARG A 1 194 ? 7.489 -8.447 13.000 1.00 52.34 194 ARG A N 1
ATOM 1506 C CA . ARG A 1 194 ? 6.597 -8.567 14.153 1.00 52.34 194 ARG A CA 1
ATOM 1507 C C . ARG A 1 194 ? 6.120 -7.190 14.569 1.00 52.34 194 ARG A C 1
ATOM 1509 O O . ARG A 1 194 ? 6.893 -6.379 15.074 1.00 52.34 194 ARG A O 1
ATOM 1516 N N . ILE A 1 195 ? 4.821 -6.967 14.417 1.00 53.94 195 ILE A N 1
ATOM 1517 C CA . ILE A 1 195 ? 4.124 -5.840 15.030 1.00 53.94 195 ILE A CA 1
ATOM 1518 C C . ILE A 1 195 ? 3.562 -6.332 16.362 1.00 53.94 195 ILE A C 1
ATOM 1520 O O . ILE A 1 195 ? 2.810 -7.302 16.414 1.00 53.94 195 ILE A O 1
ATOM 1524 N N . SER A 1 196 ? 3.972 -5.703 17.458 1.00 67.50 196 SER A N 1
ATOM 1525 C CA . SER A 1 196 ? 3.507 -6.027 18.806 1.00 67.50 196 SER A CA 1
ATOM 1526 C C . SER A 1 196 ? 3.017 -4.765 19.497 1.00 67.50 196 SER A C 1
ATOM 1528 O O . SER A 1 196 ? 3.752 -3.785 19.598 1.00 67.50 196 SER A O 1
ATOM 1530 N N . LEU A 1 197 ? 1.787 -4.803 20.004 1.00 57.69 197 LEU A N 1
ATOM 1531 C CA . LEU A 1 197 ? 1.252 -3.769 20.881 1.00 57.69 197 LEU A CA 1
ATOM 1532 C C . LEU A 1 197 ? 1.378 -4.258 22.327 1.00 57.69 197 LEU A C 1
ATOM 1534 O O . LEU A 1 197 ? 0.809 -5.287 22.687 1.00 57.69 197 LEU A O 1
ATOM 1538 N N . ILE A 1 198 ? 2.156 -3.551 23.144 1.00 75.06 198 ILE A N 1
ATOM 1539 C CA . ILE A 1 198 ? 2.447 -3.939 24.528 1.00 75.06 198 ILE A CA 1
ATOM 1540 C C . ILE A 1 198 ? 1.810 -2.914 25.463 1.00 75.06 198 ILE A C 1
ATOM 1542 O O . ILE A 1 198 ? 2.163 -1.736 25.421 1.00 75.06 198 ILE A O 1
ATOM 1546 N N . ALA A 1 199 ? 0.887 -3.355 26.318 1.00 68.75 199 ALA A N 1
ATOM 1547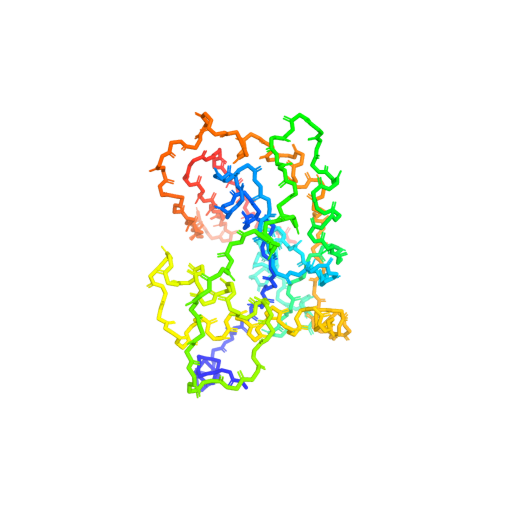 C CA . ALA A 1 199 ? 0.339 -2.519 27.384 1.00 68.75 199 ALA A CA 1
ATOM 1548 C C . ALA A 1 199 ? 1.410 -2.277 28.460 1.00 68.75 199 ALA A C 1
ATOM 1550 O O . ALA A 1 199 ? 1.969 -3.230 28.998 1.00 68.75 199 ALA A O 1
ATOM 1551 N N . GLN A 1 200 ? 1.676 -1.012 28.787 1.00 72.62 200 GLN A N 1
ATOM 1552 C CA . GLN A 1 200 ? 2.630 -0.613 29.837 1.00 72.62 200 GLN A CA 1
ATOM 1553 C C . GLN A 1 200 ? 1.924 -0.154 31.126 1.00 72.62 200 GLN A C 1
ATOM 1555 O O . GLN A 1 200 ? 2.567 0.095 32.142 1.00 72.62 200 GLN A O 1
ATOM 1560 N N . GLY A 1 201 ? 0.597 -0.007 31.089 1.00 73.75 201 GLY A N 1
ATOM 1561 C CA . GLY A 1 201 ? -0.238 0.449 32.199 1.00 73.75 201 GLY A CA 1
ATOM 1562 C C . GLY A 1 201 ? -1.546 1.074 31.697 1.00 73.75 201 GLY A C 1
ATOM 1563 O O . GLY A 1 201 ? -1.772 1.126 30.485 1.00 73.75 201 GLY A O 1
ATOM 1564 N N . PRO A 1 202 ? -2.421 1.568 32.592 1.00 71.00 202 PRO A N 1
ATOM 1565 C CA . PRO A 1 202 ? -3.661 2.235 32.196 1.00 71.00 202 PRO A CA 1
ATOM 1566 C C . PRO A 1 202 ? -3.377 3.444 31.289 1.00 71.00 202 PRO A C 1
ATOM 1568 O O . PRO A 1 202 ? -2.710 4.388 31.706 1.00 71.00 202 PRO A O 1
ATOM 1571 N N . GLY A 1 203 ? -3.859 3.400 30.042 1.00 72.44 203 GLY A N 1
ATOM 1572 C CA . GLY A 1 203 ? -3.671 4.474 29.052 1.00 72.44 203 GLY A CA 1
ATOM 1573 C C . GLY A 1 203 ? -2.261 4.577 28.450 1.00 72.44 203 GLY A C 1
ATOM 1574 O O . GLY A 1 203 ? -1.945 5.581 27.813 1.00 72.44 203 GLY A O 1
ATOM 1575 N N . SER A 1 204 ? -1.396 3.574 28.640 1.00 59.59 204 SER A N 1
ATOM 1576 C CA . SER A 1 204 ? -0.025 3.579 28.114 1.00 59.59 204 SER A CA 1
ATOM 1577 C C . SER A 1 204 ? 0.253 2.330 27.288 1.00 59.59 204 SER A C 1
ATOM 1579 O O . SER A 1 204 ? 0.109 1.205 27.778 1.00 59.59 204 SER A O 1
ATOM 1581 N N . TRP A 1 205 ? 0.684 2.534 26.044 1.00 69.62 205 TRP A N 1
ATOM 1582 C CA . TRP A 1 205 ? 0.959 1.463 25.094 1.00 69.62 205 TRP A CA 1
ATOM 1583 C C . TRP A 1 205 ? 2.301 1.704 24.408 1.00 69.62 205 TRP A C 1
ATOM 1585 O O . TRP A 1 205 ? 2.697 2.834 24.136 1.00 69.62 205 TRP A O 1
ATOM 1595 N N . THR A 1 206 ? 2.998 0.628 24.081 1.00 67.12 206 THR A N 1
ATOM 1596 C CA . THR A 1 206 ? 4.171 0.683 23.211 1.00 67.12 206 THR A CA 1
ATOM 1597 C C . THR A 1 206 ? 3.851 -0.103 21.955 1.00 67.12 206 THR A C 1
ATOM 1599 O O . THR A 1 206 ? 3.557 -1.299 22.035 1.00 67.12 206 THR A O 1
ATOM 1602 N N . LEU A 1 207 ? 3.923 0.554 20.797 1.00 63.00 207 LEU A N 1
ATOM 1603 C CA . LEU A 1 207 ? 3.930 -0.140 19.515 1.00 63.00 207 LEU A CA 1
ATOM 1604 C C . LEU A 1 207 ? 5.381 -0.479 19.186 1.00 63.00 207 LEU A C 1
ATOM 1606 O O . LEU A 1 207 ? 6.219 0.400 18.974 1.00 63.00 207 LEU A O 1
ATOM 1610 N N . ARG A 1 208 ? 5.686 -1.773 19.173 1.00 61.28 208 ARG A N 1
ATOM 1611 C CA . ARG A 1 208 ? 6.984 -2.283 18.751 1.00 61.28 208 ARG A CA 1
ATOM 1612 C C . ARG A 1 208 ? 6.843 -2.864 17.355 1.00 61.28 208 ARG A C 1
ATOM 1614 O O . ARG A 1 208 ? 6.102 -3.825 17.159 1.00 61.28 208 ARG A O 1
ATOM 1621 N N . ILE A 1 209 ? 7.585 -2.292 16.416 1.00 58.75 209 ILE A N 1
ATOM 1622 C CA . ILE A 1 209 ? 7.752 -2.843 15.075 1.00 58.75 209 ILE A CA 1
ATOM 1623 C C . ILE A 1 209 ? 9.163 -3.408 15.037 1.00 58.75 209 ILE A C 1
ATOM 1625 O O . ILE A 1 209 ? 10.152 -2.673 15.047 1.00 58.75 209 ILE A O 1
ATOM 1629 N N . GLN A 1 210 ? 9.256 -4.729 15.096 1.00 51.03 210 GLN A N 1
ATOM 1630 C CA . GLN A 1 210 ? 10.522 -5.433 15.021 1.00 51.03 210 GLN A CA 1
ATOM 1631 C C . GLN A 1 210 ? 10.678 -5.991 13.612 1.00 51.03 210 GLN A C 1
ATOM 1633 O O . GLN A 1 210 ? 9.915 -6.861 13.198 1.00 51.03 210 GLN A O 1
ATOM 1638 N N . ILE A 1 211 ? 11.675 -5.472 12.901 1.00 52.53 211 ILE A N 1
ATOM 1639 C CA . ILE A 1 211 ? 12.113 -5.955 11.594 1.00 52.53 211 ILE A CA 1
ATOM 1640 C C . ILE A 1 211 ? 13.465 -6.623 11.846 1.00 52.53 211 ILE A C 1
ATOM 1642 O O . ILE A 1 211 ? 14.451 -5.948 12.145 1.00 52.53 211 ILE A O 1
ATOM 1646 N N . MET A 1 212 ? 13.516 -7.957 11.856 1.00 42.34 212 MET A N 1
ATOM 1647 C CA . MET A 1 212 ? 14.782 -8.659 12.100 1.00 42.34 212 MET A CA 1
ATOM 1648 C C . MET A 1 212 ? 15.736 -8.450 10.917 1.00 42.34 212 MET A C 1
ATOM 1650 O O . MET A 1 212 ? 15.416 -8.836 9.801 1.00 42.34 212 MET A O 1
ATOM 1654 N N . GLY A 1 213 ? 16.893 -7.825 11.168 1.00 44.75 213 GLY A N 1
ATOM 1655 C CA . GLY A 1 213 ? 17.878 -7.436 10.145 1.00 44.75 213 GLY A CA 1
ATOM 1656 C C . GLY A 1 213 ? 18.157 -5.927 10.083 1.00 44.75 213 GLY A C 1
ATOM 1657 O O . GLY A 1 213 ? 19.161 -5.518 9.509 1.00 44.75 213 GLY A O 1
ATOM 1658 N N . THR A 1 214 ? 17.331 -5.097 10.728 1.00 40.66 214 THR A N 1
ATOM 1659 C CA . THR A 1 214 ? 17.547 -3.648 10.879 1.00 40.66 214 THR A CA 1
ATOM 1660 C C . THR A 1 214 ? 17.318 -3.195 12.327 1.00 40.66 214 THR A C 1
ATOM 1662 O O . THR A 1 214 ? 16.853 -3.951 13.185 1.00 40.66 214 THR A O 1
ATOM 1665 N N . THR A 1 215 ? 17.708 -1.958 12.647 1.00 42.22 215 THR A N 1
ATOM 1666 C CA . THR A 1 215 ? 17.518 -1.349 13.970 1.00 42.22 215 THR A CA 1
ATOM 1667 C C . THR A 1 215 ? 16.027 -1.304 14.315 1.00 42.22 215 THR A C 1
ATOM 1669 O O . THR A 1 215 ? 15.237 -0.692 13.601 1.00 42.22 215 THR A O 1
ATOM 1672 N N . SER A 1 216 ? 15.627 -1.935 15.423 1.00 45.19 216 SER A N 1
ATOM 1673 C CA . SER A 1 216 ? 14.235 -1.907 15.891 1.00 45.19 216 SER A CA 1
ATOM 1674 C C . SER A 1 216 ? 13.799 -0.472 16.202 1.00 45.19 216 SER A C 1
ATOM 1676 O O . SER A 1 216 ? 14.433 0.199 17.019 1.00 45.19 216 SER A O 1
ATOM 1678 N N . LYS A 1 217 ? 12.702 -0.008 15.591 1.00 53.03 217 LYS A N 1
ATOM 1679 C CA . LYS A 1 217 ? 12.059 1.260 15.958 1.00 53.03 217 LYS A CA 1
ATOM 1680 C C . LYS A 1 217 ? 11.000 0.991 17.028 1.00 53.03 217 LYS A C 1
ATOM 1682 O O . LYS A 1 217 ? 10.108 0.160 16.858 1.00 53.03 217 LYS A O 1
ATOM 1687 N N . VAL A 1 218 ? 11.112 1.697 18.147 1.00 49.81 218 VAL A N 1
ATOM 1688 C CA . VAL A 1 218 ? 10.125 1.681 19.230 1.00 49.81 218 VAL A CA 1
ATOM 1689 C C . VAL A 1 218 ? 9.387 3.010 19.188 1.00 49.81 218 VAL A C 1
ATOM 1691 O O . VAL A 1 218 ? 10.023 4.056 19.316 1.00 49.81 218 VAL A O 1
ATOM 1694 N N . LEU A 1 219 ? 8.067 2.973 18.992 1.00 49.38 219 LEU A N 1
ATOM 1695 C CA . LEU A 1 219 ? 7.222 4.152 19.152 1.00 49.38 219 LEU A CA 1
ATOM 1696 C C . LEU A 1 219 ? 6.556 4.087 20.530 1.00 49.38 219 LEU A C 1
ATOM 1698 O O . LEU A 1 219 ? 5.747 3.193 20.801 1.00 49.38 219 LEU A O 1
ATOM 1702 N N . ASP A 1 220 ? 6.904 5.034 21.399 1.00 53.28 220 ASP A N 1
ATOM 1703 C CA . ASP A 1 220 ? 6.218 5.218 22.676 1.00 53.28 220 ASP A CA 1
ATOM 1704 C C . ASP A 1 220 ? 4.920 5.989 22.450 1.00 53.28 220 ASP A C 1
ATOM 1706 O O . ASP A 1 220 ? 4.925 7.157 22.056 1.00 53.28 220 ASP A O 1
ATOM 1710 N N . LEU A 1 221 ? 3.797 5.329 22.723 1.00 54.06 221 LEU A N 1
ATOM 1711 C CA . LEU A 1 221 ? 2.470 5.883 22.522 1.00 54.06 221 LEU A CA 1
ATOM 1712 C C . LEU A 1 221 ? 1.860 6.227 23.882 1.00 54.06 221 LEU A C 1
ATOM 1714 O O . LEU A 1 221 ? 1.382 5.363 24.620 1.00 54.06 221 LEU A O 1
ATOM 1718 N N . ARG A 1 222 ? 1.874 7.514 24.234 1.00 54.06 222 ARG A N 1
ATOM 1719 C CA . ARG A 1 222 ? 1.189 8.013 25.434 1.00 54.06 222 ARG A CA 1
ATOM 1720 C C . ARG A 1 222 ? -0.130 8.654 25.038 1.00 54.06 222 ARG A C 1
ATOM 1722 O O . ARG A 1 222 ? -0.154 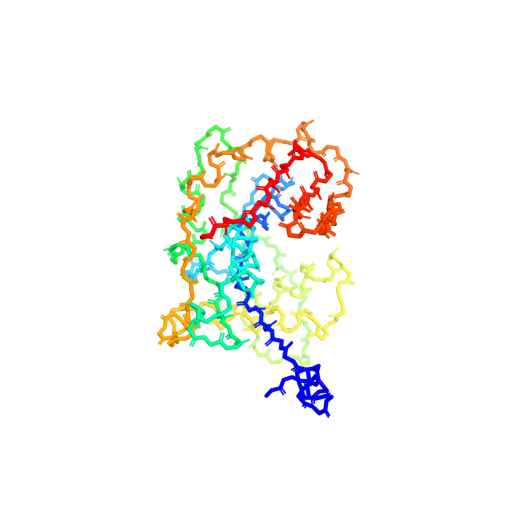9.523 24.169 1.00 54.06 222 ARG A O 1
ATOM 1729 N N . GLN A 1 223 ? -1.208 8.274 25.715 1.00 46.44 223 GLN A N 1
ATOM 1730 C CA . GLN A 1 223 ? -2.460 9.017 25.640 1.00 46.44 223 GLN A CA 1
ATOM 1731 C C . GLN A 1 223 ? -2.201 10.432 26.182 1.00 46.44 223 GLN A C 1
ATOM 1733 O O . GLN A 1 223 ? -1.740 10.588 27.319 1.00 46.44 223 GLN A O 1
ATOM 1738 N N . LYS A 1 224 ? -2.446 11.472 25.375 1.00 43.31 224 LYS A N 1
ATOM 1739 C CA . LYS A 1 224 ? -2.528 12.836 25.908 1.00 43.31 224 LYS A CA 1
ATOM 1740 C C . LYS A 1 224 ? -3.741 12.865 26.836 1.00 43.31 224 LYS A C 1
ATOM 1742 O O . LYS A 1 224 ? -4.849 12.578 26.399 1.00 43.31 224 LYS A O 1
ATOM 1747 N N . LYS A 1 225 ? -3.511 13.145 28.119 1.00 42.75 225 LYS A N 1
ATOM 1748 C CA . LYS A 1 225 ? -4.583 13.596 29.005 1.00 42.75 225 LYS A CA 1
ATOM 1749 C C . LYS A 1 225 ? -4.920 15.020 28.585 1.00 42.75 225 LYS A C 1
ATOM 1751 O O . LYS A 1 225 ? -4.051 15.885 28.713 1.00 42.75 225 LYS A O 1
ATOM 1756 N N . ASP A 1 226 ? -6.123 15.206 28.063 1.00 43.69 226 ASP A N 1
ATOM 1757 C CA . ASP A 1 226 ? -6.791 16.507 28.077 1.00 43.69 226 ASP A CA 1
ATOM 1758 C C . ASP A 1 226 ? -7.162 16.893 29.519 1.00 43.69 226 ASP A C 1
ATOM 1760 O O . ASP A 1 226 ? -7.450 15.974 30.330 1.00 43.69 226 ASP A O 1
#

Sequence (226 aa):
MGKVHTYLDKQGLNYVALRPTWFVENLARNYGYFNAIQNTLPTGRVPLGAVEDIAQAVFDAIVNFDTLPSREPILTGLELVSYPEVHASSSPSSSIRSANQCLGFLIPGRRNPSQGPRTANHTWMVVKAELICLPDVFSQYLADIEEDLEGGSEARLLEDPRIIKGKIGVTQWIEAHKGGFDIDTLSLVQVEERISLIAQGPGSWTLRIQIMGTTSKVLDLRQKKD

Secondary structure (DSSP, 8-state):
--HHHHHHHHTT------EE-EETHHHHHHHTTTTEE--S-SS-EEEEE-HHHHHHHHHHHHH-GGGSS-SSPEEE-SSEEEHHHHHHHS-TTS--EE-TTGGGTS-SS---TTS----HHHHHHHHHHHHTT--HHHHHHHHHHHHHHHTTHHHHHTT-TTEEE-S--HHHHHHHHGGGS-TTT--S----EEEEEEEEETTEEEEEEEETTSPPEEEEEEPP--

Radius of gyration: 20.11 Å; chains: 1; bounding box: 50×42×59 Å

InterPro domains:
  IPR036291 NAD(P)-binding domain superfamily [SSF51735] (5-84)

Organism: NCBI:txid980116